Protein AF-A0A7X7GXM4-F1 (afdb_monomer)

pLDDT: mean 82.16, std 11.47, range [40.72, 96.19]

Radius of gyration: 22.37 Å; Cα contacts (8 Å, |Δi|>4): 310; chains: 1; bounding box: 50×35×65 Å

Nearest PDB structures (foldseek):
  1jb3-assembly1_A  TM=5.970E-01  e=4.770E-03  Gallus gallus
  3ma2-assembly2_B  TM=5.255E-01  e=7.201E-03  Homo sapiens
  4v5o-assembly2_B1  TM=7.054E-01  e=3.294E-01  Tetrahymena thermophila
  4a76-assembly3_E  TM=5.724E-01  e=8.954E-01  Xenopus tropicalis
  4a4i-assembly1_A  TM=5.678E-01  e=1.201E+00  Homo sapiens

Solvent-accessible surface area (backbone atoms only — not comparable to full-atom values): 11356 Å² total; per-residue (Å²): 118,85,61,53,48,59,52,47,56,73,70,53,78,68,78,74,80,52,83,25,46,24,30,28,34,27,65,38,78,73,51,63,44,97,86,64,43,38,37,32,26,36,26,40,53,75,46,74,43,61,98,52,61,56,31,28,43,36,42,33,75,88,68,19,38,66,64,49,75,94,77,57,49,63,72,38,68,35,34,40,31,23,40,69,54,46,75,91,77,40,102,61,101,69,58,51,63,92,82,24,56,31,31,42,34,48,33,33,29,82,66,97,58,45,52,61,45,54,50,50,39,51,50,40,73,44,21,46,64,55,30,70,51,22,67,71,43,54,76,55,43,79,74,40,96,83,64,46,72,67,59,51,53,38,35,51,52,31,31,50,52,46,54,51,50,53,52,51,52,60,53,39,71,75,57,77,56,89,67,54,67,60,52,51,51,52,49,47,39,51,51,31,29,60,57,45,56,86,53,57,58,80,74,116

Mean predicted aligned error: 8.83 Å

Secondary structure (DSSP, 8-state):
-THHHHHHHHHS--S---SEEEEEEEEEEEEE-TTS-EEEEEEEEEEEE-SSSEEEEEEETTTSBT--GGG--TT-EEEEEEEE--TTT-SSS-SEETTEEEEEEEEEE-SSS-HHHHHHHHHHHHHHHHHHHHHHHHHHHTTSTT--HHHHHHHHHHHHHHHHHHHHHHHHHHS--TTHHHHHHHHHHHHHHHHHGGGSGGG-

Structure (mmCIF, N/CA/C/O backbone):
data_AF-A0A7X7GXM4-F1
#
_entry.id   AF-A0A7X7GXM4-F1
#
loop_
_atom_site.group_PDB
_atom_site.id
_atom_site.type_symbol
_atom_site.label_atom_id
_atom_site.label_alt_id
_atom_site.label_comp_id
_atom_site.label_asym_id
_atom_site.label_entity_id
_atom_site.label_seq_id
_atom_site.pdbx_PDB_ins_code
_atom_site.Cartn_x
_atom_site.Cartn_y
_atom_site.Cartn_z
_atom_site.occupancy
_atom_site.B_iso_or_equiv
_atom_site.auth_seq_id
_atom_site.auth_comp_id
_atom_site.auth_asym_id
_atom_site.auth_atom_id
_atom_site.pdbx_PDB_model_num
ATOM 1 N N . MET A 1 1 ? -14.335 -9.762 11.899 1.00 62.22 1 MET A N 1
ATOM 2 C CA . MET A 1 1 ? -13.192 -8.855 12.157 1.00 62.22 1 MET A CA 1
ATOM 3 C C . MET A 1 1 ? -12.048 -9.067 11.166 1.00 62.22 1 MET A C 1
ATOM 5 O O . MET A 1 1 ? -11.746 -8.137 10.438 1.00 62.22 1 MET A O 1
ATOM 9 N N . LEU A 1 2 ? -11.460 -10.269 11.070 1.00 69.44 2 LEU A N 1
ATOM 10 C CA . LEU A 1 2 ? -10.238 -10.530 10.277 1.00 69.44 2 LEU A CA 1
ATOM 11 C C . LEU A 1 2 ? -10.348 -10.277 8.757 1.00 69.44 2 LEU A C 1
ATOM 13 O O . LEU A 1 2 ? -9.362 -9.925 8.128 1.00 69.44 2 LEU A O 1
ATOM 17 N N . LEU A 1 3 ? -11.530 -10.425 8.152 1.00 82.94 3 LEU A N 1
ATOM 18 C CA . LEU A 1 3 ? -11.691 -10.247 6.699 1.00 82.94 3 LEU A CA 1
ATOM 19 C C . LEU A 1 3 ? -11.928 -8.794 6.271 1.00 82.94 3 LEU A C 1
ATOM 21 O O . LEU A 1 3 ? -11.730 -8.476 5.103 1.00 82.94 3 LEU A O 1
ATOM 25 N N . LEU A 1 4 ? -12.342 -7.913 7.190 1.00 80.94 4 LEU A N 1
ATOM 26 C CA . LEU A 1 4 ? -12.695 -6.535 6.841 1.00 80.94 4 LEU A CA 1
ATOM 27 C C . LEU A 1 4 ? -11.489 -5.760 6.280 1.00 80.94 4 LEU A C 1
ATOM 29 O O . LEU A 1 4 ? -11.639 -5.198 5.200 1.00 80.94 4 LEU A O 1
ATOM 33 N N . PRO A 1 5 ? -10.295 -5.768 6.912 1.00 80.94 5 PRO A N 1
ATOM 34 C CA . PRO A 1 5 ? -9.132 -5.084 6.348 1.00 80.94 5 PRO A CA 1
ATOM 35 C C . PRO A 1 5 ? -8.753 -5.605 4.962 1.00 80.94 5 PRO A C 1
ATOM 37 O O . PRO A 1 5 ? -8.442 -4.823 4.073 1.00 80.94 5 PRO A O 1
ATOM 40 N N . VAL A 1 6 ? -8.835 -6.925 4.762 1.00 83.88 6 VAL A N 1
ATOM 41 C CA . VAL A 1 6 ? -8.549 -7.557 3.467 1.00 83.88 6 VAL A CA 1
ATOM 42 C C . VAL A 1 6 ? -9.513 -7.052 2.401 1.00 83.88 6 VAL A C 1
ATOM 44 O O . VAL A 1 6 ? -9.073 -6.657 1.329 1.00 83.88 6 VAL A O 1
ATOM 47 N N . LEU A 1 7 ? -10.809 -7.013 2.704 1.00 85.50 7 LEU A N 1
ATOM 48 C CA . LEU A 1 7 ? -11.830 -6.542 1.774 1.00 85.50 7 LEU A CA 1
ATOM 49 C C . LEU A 1 7 ? -11.661 -5.052 1.440 1.00 85.50 7 LEU A C 1
ATOM 51 O O . LEU A 1 7 ? -11.732 -4.684 0.273 1.00 85.50 7 LEU A O 1
ATOM 55 N N . VAL A 1 8 ? -11.372 -4.215 2.439 1.00 82.44 8 VAL A N 1
ATOM 56 C CA . VAL A 1 8 ? -11.134 -2.773 2.257 1.00 82.44 8 VAL A CA 1
ATOM 57 C C . VAL A 1 8 ? -9.978 -2.521 1.285 1.00 82.44 8 VAL A C 1
ATOM 59 O O . VAL A 1 8 ? -10.157 -1.805 0.307 1.00 82.44 8 VAL A O 1
ATOM 62 N N . VAL A 1 9 ? -8.838 -3.178 1.494 1.00 81.00 9 VAL A N 1
ATOM 63 C CA . VAL A 1 9 ? -7.602 -2.976 0.711 1.00 81.00 9 VAL A CA 1
ATOM 64 C C . VAL A 1 9 ? -7.694 -3.500 -0.735 1.00 81.00 9 VAL A C 1
ATOM 66 O O . VAL A 1 9 ? -6.901 -3.130 -1.601 1.00 81.00 9 VAL A O 1
ATOM 69 N N . HIS A 1 10 ? -8.656 -4.380 -1.026 1.00 79.81 10 HIS A N 1
ATOM 70 C CA . HIS A 1 10 ? -8.905 -4.850 -2.395 1.00 79.81 10 HIS A CA 1
ATOM 71 C C . HIS A 1 10 ? -9.969 -4.031 -3.133 1.00 79.81 10 HIS A C 1
ATOM 73 O O . HIS A 1 10 ? -9.969 -4.031 -4.361 1.00 79.81 10 HIS A O 1
ATOM 79 N N . LEU A 1 11 ? -10.891 -3.382 -2.412 1.00 78.50 11 LEU A N 1
ATOM 80 C CA . LEU A 1 11 ? -12.016 -2.655 -3.010 1.00 78.50 11 LEU A CA 1
ATOM 81 C C . LEU A 1 11 ? -11.778 -1.152 -3.136 1.00 78.50 11 LEU A C 1
ATOM 83 O O . LEU A 1 11 ? -12.385 -0.526 -4.001 1.00 78.50 11 LEU A O 1
ATOM 87 N N . ILE A 1 12 ? -10.943 -0.573 -2.274 1.00 67.31 12 ILE A N 1
ATOM 88 C CA . ILE A 1 12 ? -10.626 0.853 -2.300 1.00 67.31 12 ILE A CA 1
ATOM 89 C C . ILE A 1 12 ? -9.259 0.998 -2.975 1.00 67.31 12 ILE A C 1
ATOM 91 O O . ILE A 1 12 ? -8.256 0.637 -2.362 1.00 67.31 12 ILE A O 1
ATOM 95 N N . PRO A 1 13 ? -9.197 1.443 -4.242 1.00 57.03 13 PRO A N 1
ATOM 96 C CA . PRO A 1 13 ? -7.921 1.691 -4.896 1.00 57.03 13 PRO A CA 1
ATOM 97 C C . PRO A 1 13 ? -7.175 2.807 -4.160 1.00 57.03 13 PRO A C 1
ATOM 99 O O . PRO A 1 13 ? -7.769 3.821 -3.797 1.00 57.03 13 PRO A O 1
ATOM 102 N N . THR A 1 14 ? -5.876 2.618 -3.939 1.00 56.34 14 THR A N 1
ATOM 103 C CA . THR A 1 14 ? -4.998 3.660 -3.404 1.00 56.34 14 THR A CA 1
ATOM 104 C C . THR A 1 14 ? -4.973 4.828 -4.402 1.00 56.34 14 THR A C 1
ATOM 106 O O . THR A 1 14 ? -4.765 4.602 -5.593 1.00 56.34 14 THR A O 1
ATOM 109 N N . ASP A 1 15 ? -5.201 6.059 -3.930 1.00 52.44 15 ASP A N 1
ATOM 110 C CA . ASP A 1 15 ? -5.546 7.261 -4.725 1.00 52.44 15 ASP A CA 1
ATOM 111 C C . ASP A 1 15 ? -4.577 7.647 -5.864 1.00 52.44 15 ASP A C 1
ATOM 113 O O . ASP A 1 15 ? -4.894 8.490 -6.704 1.00 52.44 15 ASP A O 1
ATOM 117 N N . THR A 1 16 ? -3.402 7.025 -5.961 1.00 57.94 16 THR A N 1
ATOM 118 C CA . THR A 1 16 ? -2.486 7.237 -7.088 1.00 57.94 16 THR A CA 1
ATOM 119 C C . THR A 1 16 ? -2.773 6.244 -8.210 1.00 57.94 16 THR A C 1
ATOM 121 O O . THR A 1 16 ? -2.121 5.206 -8.355 1.00 57.94 16 THR A O 1
ATOM 124 N N . HIS A 1 17 ? -3.754 6.593 -9.048 1.00 61.12 17 HIS A N 1
ATOM 125 C CA . HIS A 1 17 ? -3.928 5.983 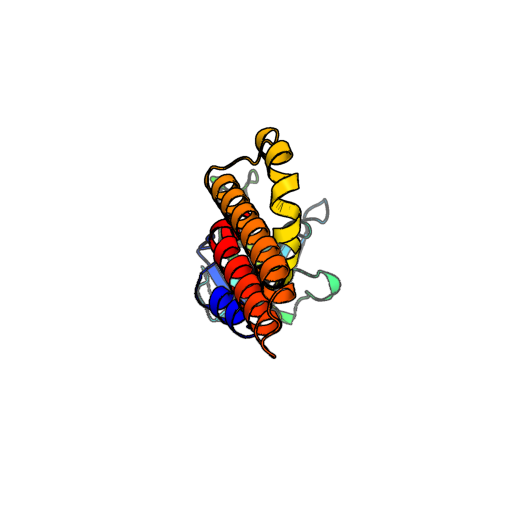-10.364 1.00 61.12 17 HIS A CA 1
ATOM 126 C C . HIS A 1 17 ? -2.714 6.299 -11.245 1.00 61.12 17 HIS A C 1
ATOM 128 O O . HIS A 1 17 ? -2.696 7.257 -12.013 1.00 61.12 17 HIS A O 1
ATOM 134 N N . GLU A 1 18 ? -1.679 5.479 -11.120 1.00 74.69 18 GLU A N 1
ATOM 135 C CA . GLU A 1 18 ? -0.567 5.479 -12.058 1.00 74.69 18 GLU A CA 1
ATOM 136 C C . GLU A 1 18 ? -1.055 4.957 -13.421 1.00 74.69 18 GLU A C 1
ATOM 138 O O . GLU A 1 18 ? -1.790 3.963 -13.475 1.00 74.69 18 GLU A O 1
ATOM 143 N N . PRO A 1 19 ? -0.658 5.595 -14.532 1.00 80.62 19 PRO A N 1
ATOM 144 C CA . PRO A 1 19 ? -1.158 5.244 -15.856 1.00 80.62 19 PRO A CA 1
ATOM 145 C C . PRO A 1 19 ? -0.709 3.851 -16.308 1.00 80.62 19 PRO A C 1
ATOM 147 O O . PRO A 1 19 ? -1.404 3.229 -17.112 1.00 80.62 19 PRO A O 1
ATOM 150 N N . PHE A 1 20 ? 0.413 3.332 -15.795 1.00 89.06 20 PHE A N 1
ATOM 151 C CA . PHE A 1 20 ? 0.956 2.040 -16.208 1.00 89.06 20 PHE A CA 1
ATOM 152 C C . PHE A 1 20 ? 1.028 1.060 -15.042 1.00 89.06 20 PHE A C 1
ATOM 154 O O . PHE A 1 20 ? 1.700 1.291 -14.037 1.00 89.06 20 PHE A O 1
ATOM 161 N N . VAL A 1 21 ? 0.343 -0.069 -15.219 1.00 91.75 21 VAL A N 1
ATOM 162 C CA . VAL A 1 21 ? 0.349 -1.223 -14.318 1.00 91.75 21 VAL A CA 1
ATOM 163 C C . VAL A 1 21 ? 0.502 -2.457 -15.191 1.00 91.75 21 VAL A C 1
ATOM 165 O O . VAL A 1 21 ? -0.433 -2.852 -15.890 1.00 91.75 21 VAL A O 1
ATOM 168 N N . PHE A 1 22 ? 1.680 -3.066 -15.167 1.00 93.25 22 PHE A N 1
ATOM 169 C CA . PHE A 1 22 ? 2.011 -4.157 -16.077 1.00 93.25 22 PHE A CA 1
ATOM 170 C C . PHE A 1 22 ? 2.898 -5.196 -15.414 1.00 93.25 22 PHE A C 1
ATOM 172 O O . PHE A 1 22 ? 3.652 -4.916 -14.485 1.00 93.25 22 PHE A O 1
ATOM 179 N N . ARG A 1 23 ? 2.830 -6.419 -15.921 1.00 94.69 23 ARG A N 1
ATOM 180 C CA . ARG A 1 23 ? 3.770 -7.479 -15.599 1.00 94.69 23 ARG A CA 1
ATOM 181 C C . ARG A 1 23 ? 4.858 -7.488 -16.654 1.00 94.69 23 ARG A C 1
ATOM 183 O O . ARG A 1 23 ? 4.551 -7.558 -17.840 1.00 94.69 23 ARG A O 1
ATOM 190 N N . ALA A 1 24 ? 6.117 -7.468 -16.240 1.00 95.38 24 ALA A N 1
ATOM 191 C CA . ALA A 1 24 ? 7.239 -7.572 -17.162 1.00 95.38 24 ALA A CA 1
ATOM 192 C C . ALA A 1 24 ? 8.317 -8.520 -16.638 1.00 95.38 24 ALA A C 1
ATOM 194 O O . ALA A 1 24 ? 8.436 -8.762 -15.436 1.00 95.38 24 ALA A O 1
ATOM 195 N N . MET A 1 25 ? 9.091 -9.057 -17.572 1.00 95.38 25 MET A N 1
ATOM 196 C CA . MET A 1 25 ? 10.313 -9.803 -17.318 1.00 95.38 25 MET A CA 1
ATOM 197 C C . MET A 1 25 ? 11.491 -8.862 -17.546 1.00 95.38 25 MET A C 1
ATOM 199 O O . MET A 1 25 ? 11.684 -8.388 -18.667 1.00 95.38 25 MET A O 1
ATOM 203 N N . LEU A 1 26 ? 12.276 -8.591 -16.504 1.00 93.06 26 LEU A N 1
ATOM 204 C CA . LEU A 1 26 ? 13.533 -7.865 -16.654 1.00 93.06 26 LEU A CA 1
ATOM 205 C C . LEU A 1 26 ? 14.489 -8.735 -17.468 1.00 93.06 26 LEU A C 1
ATOM 207 O O . LEU A 1 26 ? 14.705 -9.895 -17.129 1.00 93.06 26 LEU A O 1
ATOM 211 N N . THR A 1 27 ? 15.046 -8.211 -18.550 1.00 92.38 27 THR A N 1
ATOM 212 C CA . THR A 1 27 ? 15.884 -8.989 -19.473 1.00 92.38 27 THR A CA 1
ATOM 213 C C . THR A 1 27 ? 17.350 -8.609 -19.393 1.00 92.38 27 THR A C 1
ATOM 215 O O . THR A 1 27 ? 18.207 -9.469 -19.554 1.00 92.38 27 THR A O 1
ATOM 218 N N . GLU A 1 28 ? 17.651 -7.337 -19.140 1.00 90.69 28 GLU A N 1
ATOM 219 C CA . GLU A 1 28 ? 19.016 -6.814 -19.178 1.00 90.69 28 GLU A CA 1
ATOM 220 C C . GLU A 1 28 ? 19.156 -5.628 -18.224 1.00 90.69 28 GLU A C 1
ATOM 222 O O . GLU A 1 28 ? 18.273 -4.773 -18.168 1.00 90.69 28 GLU A O 1
ATOM 227 N N . HIS A 1 29 ? 20.262 -5.568 -17.482 1.00 90.50 29 HIS A N 1
ATOM 228 C CA . HIS A 1 29 ? 20.642 -4.369 -16.739 1.00 90.50 29 HIS A CA 1
ATOM 229 C C . HIS A 1 29 ? 21.367 -3.416 -17.689 1.00 90.50 29 HIS A C 1
ATOM 231 O O . HIS A 1 29 ? 22.438 -3.746 -18.193 1.00 90.50 29 HIS A O 1
ATOM 237 N N . LEU A 1 30 ? 20.786 -2.244 -17.924 1.00 87.75 30 LEU A N 1
ATOM 238 C CA . LEU A 1 30 ? 21.289 -1.288 -18.905 1.00 87.75 30 LEU A CA 1
ATOM 239 C C . LEU A 1 30 ? 22.304 -0.331 -18.288 1.00 87.75 30 LEU A C 1
ATOM 241 O O . LEU A 1 30 ? 23.382 -0.124 -18.835 1.00 87.75 30 LEU A O 1
ATOM 245 N N . ALA A 1 31 ? 21.948 0.279 -17.159 1.00 84.44 31 ALA A N 1
ATOM 246 C CA . ALA A 1 31 ? 22.751 1.319 -16.534 1.00 84.44 31 ALA A CA 1
ATOM 247 C C . ALA A 1 31 ? 22.320 1.566 -15.085 1.00 84.44 31 ALA A C 1
ATOM 249 O O . ALA A 1 31 ? 21.272 1.108 -14.631 1.00 84.44 31 ALA A O 1
ATOM 250 N N . GLN A 1 32 ? 23.109 2.375 -14.387 1.00 84.31 32 GLN A N 1
ATOM 251 C CA . GLN A 1 32 ? 22.810 2.889 -13.059 1.00 84.31 32 GLN A CA 1
ATOM 252 C C . GLN A 1 32 ? 23.233 4.363 -12.995 1.00 84.31 32 GLN A C 1
ATOM 254 O O . GLN A 1 32 ? 24.177 4.754 -13.677 1.00 84.31 32 GLN A O 1
ATOM 259 N N . SER A 1 33 ? 22.538 5.192 -12.211 1.00 80.94 33 SER A N 1
ATOM 260 C CA . SER A 1 33 ? 22.969 6.578 -11.978 1.00 80.94 33 SER A CA 1
ATOM 261 C C . SER A 1 33 ? 24.274 6.638 -11.177 1.00 80.94 33 SER A C 1
ATOM 263 O O . SER A 1 33 ? 24.559 5.728 -10.401 1.00 80.94 33 SER A O 1
ATOM 265 N N . ASP A 1 34 ? 25.032 7.732 -11.294 1.00 73.06 34 ASP A N 1
ATOM 266 C CA . ASP A 1 34 ? 26.348 7.896 -10.640 1.00 73.06 34 ASP A CA 1
ATOM 267 C C . ASP A 1 34 ? 26.304 7.700 -9.117 1.00 73.06 34 ASP A C 1
ATOM 269 O O . ASP A 1 34 ? 27.216 7.152 -8.505 1.00 73.06 34 ASP A O 1
ATOM 273 N N . SER A 1 35 ? 25.202 8.120 -8.492 1.00 75.75 3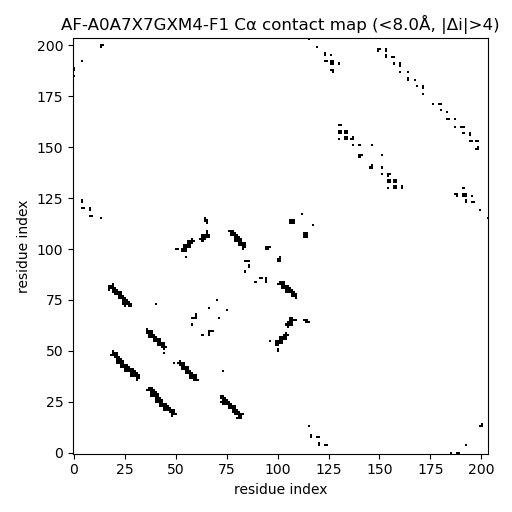5 SER A N 1
ATOM 274 C CA . SER A 1 35 ? 24.965 7.944 -7.051 1.00 75.75 35 SER A CA 1
ATOM 275 C C . SER A 1 35 ? 24.509 6.533 -6.665 1.00 75.75 35 SER A C 1
ATOM 277 O O . SER A 1 35 ? 24.267 6.248 -5.493 1.00 75.75 35 SER A O 1
ATOM 279 N N . GLY A 1 36 ? 24.316 5.656 -7.644 1.00 73.69 36 GLY A N 1
ATOM 280 C CA . GLY A 1 36 ? 23.806 4.311 -7.460 1.00 73.69 36 GLY A CA 1
ATOM 281 C C . GLY A 1 36 ? 22.312 4.228 -7.132 1.00 73.69 36 GLY A C 1
ATOM 282 O O . GLY A 1 36 ? 21.814 3.133 -6.862 1.00 73.69 36 GLY A O 1
ATOM 283 N N . LYS A 1 37 ? 21.596 5.359 -7.114 1.00 81.00 37 LYS A N 1
ATOM 284 C CA . LYS A 1 37 ? 20.209 5.438 -6.631 1.00 81.00 37 LYS A CA 1
ATOM 285 C C . LYS A 1 37 ? 19.187 4.899 -7.625 1.00 81.00 37 LYS A C 1
ATOM 287 O O . LYS A 1 37 ? 18.244 4.243 -7.199 1.00 81.00 37 LYS A O 1
ATOM 292 N N . LEU A 1 38 ? 19.389 5.151 -8.917 1.00 84.50 38 LEU A N 1
ATOM 293 C CA . LEU A 1 38 ? 18.501 4.699 -9.987 1.00 84.50 38 LEU A CA 1
ATOM 294 C C . LEU A 1 38 ? 19.173 3.578 -10.759 1.00 84.50 38 LEU A C 1
ATOM 296 O O . LEU A 1 38 ? 20.318 3.735 -11.174 1.00 84.50 38 LEU A O 1
ATOM 300 N N . GLN A 1 39 ? 18.461 2.478 -10.965 1.00 88.56 39 GLN A N 1
ATOM 301 C CA . GLN A 1 39 ? 18.878 1.387 -11.837 1.00 88.56 39 GLN A CA 1
ATOM 302 C C . GLN A 1 39 ? 17.911 1.257 -13.004 1.00 88.56 39 GLN A C 1
ATOM 304 O O . GLN A 1 39 ? 16.696 1.345 -12.824 1.00 88.56 39 GLN A O 1
ATOM 309 N N . TYR A 1 40 ? 18.461 1.035 -14.190 1.00 88.75 40 TYR A N 1
ATOM 310 C CA . TYR A 1 40 ? 17.714 0.950 -15.434 1.00 88.75 40 TYR A CA 1
ATOM 311 C C . TYR A 1 40 ? 17.804 -0.466 -15.975 1.00 88.75 40 TYR A C 1
ATOM 313 O O . TYR A 1 40 ? 18.894 -0.977 -16.239 1.00 88.75 40 TYR A O 1
ATOM 321 N N . PHE A 1 41 ? 16.649 -1.087 -16.175 1.00 91.94 41 PHE A N 1
ATOM 322 C CA . PHE A 1 41 ? 16.553 -2.417 -16.754 1.00 91.94 41 PHE A CA 1
ATOM 323 C C . PHE A 1 41 ? 15.732 -2.376 -18.029 1.00 91.94 41 PHE A C 1
ATOM 325 O O . PHE A 1 41 ? 14.674 -1.749 -18.077 1.00 91.94 41 PHE A O 1
ATOM 332 N N . ARG A 1 42 ? 16.178 -3.107 -19.047 1.00 92.75 42 ARG A N 1
ATOM 333 C CA . ARG A 1 42 ? 15.304 -3.475 -20.153 1.00 92.75 42 ARG A CA 1
ATOM 334 C C . ARG A 1 42 ? 14.307 -4.505 -19.650 1.00 92.75 42 ARG A C 1
ATOM 336 O O . ARG A 1 42 ? 14.693 -5.450 -18.959 1.00 92.75 42 ARG A O 1
ATOM 343 N N . ALA A 1 43 ? 13.044 -4.331 -20.008 1.00 94.56 43 ALA A N 1
ATOM 344 C CA . ALA A 1 43 ? 11.984 -5.240 -19.622 1.00 94.56 43 ALA A CA 1
ATOM 345 C C . ALA A 1 43 ? 11.071 -5.553 -20.808 1.00 94.56 43 ALA A C 1
ATOM 347 O O . ALA A 1 43 ? 10.668 -4.655 -21.551 1.00 94.56 43 ALA A O 1
ATOM 348 N N . ASN A 1 44 ? 10.719 -6.829 -20.945 1.00 96.19 44 ASN A N 1
ATOM 349 C CA . ASN A 1 44 ? 9.713 -7.287 -21.894 1.00 96.19 44 ASN A CA 1
ATOM 350 C C . ASN A 1 44 ? 8.385 -7.455 -21.165 1.00 96.19 44 ASN A C 1
ATOM 352 O O . ASN A 1 44 ? 8.296 -8.185 -20.174 1.00 96.19 44 ASN A O 1
ATOM 356 N N . VAL A 1 45 ? 7.359 -6.767 -21.650 1.00 95.56 45 VAL A N 1
ATOM 357 C CA . VAL A 1 45 ? 6.021 -6.792 -21.067 1.00 95.56 45 VAL A CA 1
ATOM 358 C C . VAL A 1 45 ? 5.353 -8.121 -21.389 1.00 95.56 45 VAL A C 1
ATOM 360 O O . VAL A 1 45 ? 5.382 -8.604 -22.518 1.00 95.56 45 VAL A O 1
ATOM 363 N N . VAL A 1 46 ? 4.768 -8.713 -20.357 1.00 95.00 46 VAL A N 1
ATOM 364 C CA . VAL A 1 46 ? 4.070 -9.998 -20.395 1.00 95.00 46 VAL A CA 1
ATOM 365 C C . VAL A 1 46 ? 2.559 -9.789 -20.336 1.00 95.00 46 VAL A C 1
ATOM 367 O O . VAL A 1 46 ? 1.827 -10.521 -20.991 1.00 95.00 46 VAL A O 1
ATOM 370 N N . ASP A 1 47 ? 2.092 -8.823 -19.540 1.00 94.12 47 ASP A N 1
ATOM 371 C CA . ASP A 1 47 ? 0.665 -8.581 -19.296 1.00 94.12 47 ASP A CA 1
ATOM 372 C C . ASP A 1 47 ? 0.417 -7.152 -18.773 1.00 94.12 47 ASP A C 1
ATOM 374 O O . ASP A 1 47 ? 1.336 -6.508 -18.265 1.00 94.12 47 ASP A O 1
ATOM 378 N N . GLY A 1 48 ? -0.827 -6.681 -18.829 1.00 91.62 48 GLY A N 1
ATOM 379 C CA . GLY A 1 48 ? -1.273 -5.401 -18.276 1.00 91.62 48 GLY A CA 1
ATOM 380 C C . GLY A 1 48 ? -1.078 -4.190 -19.193 1.00 91.62 48 GLY A C 1
ATOM 381 O O . GLY A 1 48 ? -0.849 -4.315 -20.395 1.00 91.62 48 GLY A O 1
ATOM 382 N N . ASN A 1 49 ? -1.216 -2.996 -18.614 1.00 91.69 49 ASN A N 1
ATOM 383 C CA . ASN A 1 49 ? -1.148 -1.730 -19.336 1.00 91.69 49 ASN A CA 1
ATOM 384 C C . ASN A 1 49 ? 0.271 -1.153 -19.292 1.00 91.69 49 ASN A C 1
ATOM 386 O O . ASN A 1 49 ? 0.713 -0.655 -18.254 1.00 91.69 49 ASN A O 1
ATOM 390 N N . ALA A 1 50 ? 0.967 -1.201 -20.425 1.00 90.62 50 ALA A N 1
ATOM 391 C CA . ALA A 1 50 ? 2.312 -0.669 -20.604 1.00 90.62 50 ALA A CA 1
ATOM 392 C C . ALA A 1 50 ? 2.380 0.196 -21.873 1.00 90.62 50 ALA A C 1
ATOM 394 O O . ALA A 1 50 ? 1.606 -0.029 -22.805 1.00 90.62 50 ALA A O 1
ATOM 395 N N . PRO A 1 51 ? 3.325 1.148 -21.961 1.00 88.44 51 PRO A N 1
ATOM 396 C CA . PRO A 1 51 ? 3.431 2.027 -23.125 1.00 88.44 51 PRO A CA 1
ATOM 397 C C . PRO A 1 51 ? 3.959 1.318 -24.387 1.00 88.44 51 PRO A C 1
ATOM 399 O O . PRO A 1 51 ? 3.747 1.808 -25.492 1.00 88.44 51 PRO A O 1
ATOM 402 N N . ALA A 1 52 ? 4.653 0.182 -24.244 1.00 89.69 52 ALA A N 1
ATOM 403 C CA . ALA A 1 52 ? 5.133 -0.656 -25.346 1.00 89.69 52 ALA A CA 1
ATOM 404 C C . ALA A 1 52 ? 5.406 -2.094 -24.866 1.00 89.69 52 ALA A C 1
ATOM 406 O O . ALA A 1 52 ? 5.433 -2.356 -23.666 1.00 89.69 52 ALA A O 1
ATOM 407 N N . SER A 1 53 ? 5.652 -3.025 -25.794 1.00 91.94 53 SER A N 1
ATOM 408 C CA . SER A 1 53 ? 5.989 -4.428 -25.486 1.00 91.94 53 SER A CA 1
ATOM 409 C C . SER A 1 53 ? 7.412 -4.625 -24.943 1.00 91.94 53 SER A C 1
ATOM 411 O O . SER A 1 53 ? 7.665 -5.576 -24.208 1.00 91.94 53 SER A O 1
ATOM 413 N N . SER A 1 54 ? 8.337 -3.725 -25.278 1.00 93.31 54 SER A N 1
ATOM 414 C CA . SER A 1 54 ? 9.691 -3.639 -24.718 1.00 93.31 54 SER A CA 1
ATOM 415 C C . SER A 1 54 ? 9.890 -2.220 -24.205 1.00 93.31 54 SER A C 1
ATOM 417 O O . SER A 1 54 ? 9.688 -1.262 -24.949 1.00 93.31 54 SER A O 1
ATOM 419 N N . ILE A 1 55 ? 10.301 -2.087 -22.951 1.00 92.31 55 ILE A N 1
ATOM 420 C CA . ILE A 1 55 ? 10.420 -0.805 -22.249 1.00 92.31 55 ILE A CA 1
ATOM 421 C C . ILE A 1 55 ? 11.690 -0.773 -21.399 1.00 92.31 55 ILE A C 1
ATOM 423 O O . ILE A 1 55 ? 12.348 -1.798 -21.196 1.00 92.31 55 ILE A O 1
ATOM 427 N N . VAL A 1 56 ? 12.001 0.403 -20.863 1.00 91.62 56 VAL A N 1
ATOM 428 C CA . VAL A 1 56 ? 12.992 0.575 -19.802 1.00 91.62 56 VAL A CA 1
ATOM 429 C C . VAL A 1 56 ? 12.274 0.860 -18.495 1.00 91.62 56 VAL A C 1
ATOM 431 O O . VAL A 1 56 ? 11.474 1.785 -18.394 1.00 91.62 56 VAL A O 1
ATOM 434 N N . VAL A 1 57 ? 12.568 0.056 -17.483 1.00 91.88 57 VAL A N 1
ATOM 435 C CA . VAL A 1 57 ? 12.069 0.235 -16.125 1.00 91.88 57 VAL A CA 1
ATOM 436 C C . VAL A 1 57 ? 13.163 0.908 -15.304 1.00 91.88 57 VAL A C 1
ATOM 438 O O . VAL A 1 57 ? 14.259 0.364 -15.162 1.00 91.88 57 VAL A O 1
ATOM 441 N N . ALA A 1 58 ? 12.867 2.099 -14.782 1.00 90.12 58 ALA A N 1
ATOM 442 C CA . ALA A 1 58 ? 13.721 2.810 -13.841 1.00 90.12 58 ALA A CA 1
ATOM 443 C C . ALA A 1 58 ? 13.274 2.500 -12.405 1.00 90.12 58 ALA A C 1
ATOM 445 O O . ALA A 1 58 ? 12.129 2.768 -12.030 1.00 90.12 58 ALA A O 1
ATOM 446 N N . LEU A 1 59 ? 14.183 1.919 -11.622 1.00 89.19 59 LEU A N 1
ATOM 447 C CA . LEU A 1 59 ? 13.978 1.520 -10.231 1.00 89.19 59 LEU A CA 1
ATOM 448 C C . LEU A 1 59 ? 14.811 2.415 -9.319 1.00 89.19 59 LEU A C 1
ATOM 450 O O . LEU A 1 59 ? 16.041 2.428 -9.400 1.00 89.19 59 LEU A O 1
ATOM 454 N N . ASP A 1 60 ? 14.139 3.143 -8.437 1.00 87.31 60 ASP A N 1
ATOM 455 C CA . ASP A 1 60 ? 14.753 3.991 -7.429 1.00 87.31 60 ASP A CA 1
ATOM 456 C C . ASP A 1 60 ? 14.903 3.230 -6.114 1.00 87.31 60 ASP A C 1
ATOM 458 O O . ASP A 1 60 ? 13.932 2.791 -5.497 1.00 87.31 60 ASP A O 1
ATOM 462 N N . ARG A 1 61 ? 16.142 3.090 -5.647 1.00 84.19 61 ARG A N 1
ATOM 463 C CA . ARG A 1 61 ? 16.453 2.376 -4.408 1.00 84.19 61 ARG A CA 1
ATOM 464 C C . ARG A 1 61 ? 15.825 3.017 -3.166 1.00 84.19 61 ARG A C 1
ATOM 466 O O . ARG A 1 61 ? 15.589 2.304 -2.194 1.00 84.19 61 ARG A O 1
ATOM 473 N N . ALA A 1 62 ? 15.612 4.331 -3.166 1.00 80.81 62 ALA A N 1
ATOM 474 C CA . ALA A 1 62 ? 15.057 5.053 -2.025 1.00 80.81 62 ALA A CA 1
ATOM 475 C C . ALA A 1 62 ? 13.530 5.188 -2.097 1.00 80.81 62 ALA A C 1
ATOM 477 O O . ALA A 1 62 ? 12.883 5.230 -1.052 1.00 80.81 62 ALA A O 1
ATOM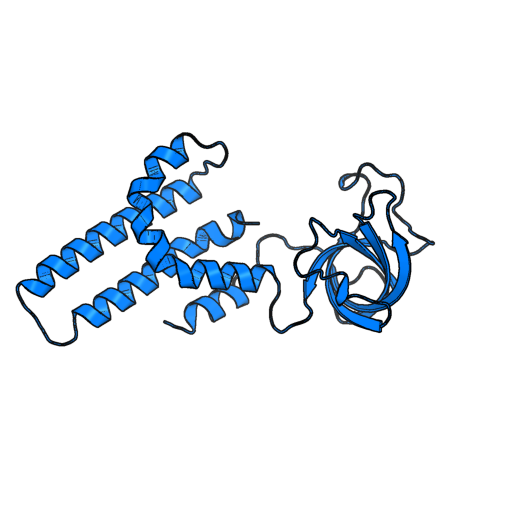 478 N N . TYR A 1 63 ? 12.965 5.244 -3.306 1.00 82.06 63 TYR A N 1
ATOM 479 C CA . TYR A 1 63 ? 11.564 5.626 -3.503 1.00 82.06 63 TYR A CA 1
ATOM 480 C C . TYR A 1 63 ? 10.679 4.539 -4.121 1.00 82.06 63 TYR A C 1
ATOM 482 O O . TYR A 1 63 ? 9.472 4.541 -3.872 1.00 82.06 63 TYR A O 1
ATOM 490 N N . THR A 1 64 ? 11.236 3.573 -4.858 1.00 86.25 64 THR A N 1
ATOM 491 C CA . THR A 1 64 ? 10.437 2.477 -5.414 1.00 86.25 64 THR A CA 1
ATOM 492 C C . THR A 1 64 ? 10.068 1.481 -4.314 1.00 86.25 64 THR A C 1
ATOM 494 O O . THR A 1 64 ? 10.902 0.737 -3.795 1.00 86.25 64 THR A O 1
ATOM 497 N N . ARG A 1 65 ? 8.784 1.421 -3.958 1.00 87.06 65 ARG A N 1
ATOM 498 C CA . ARG A 1 65 ? 8.287 0.529 -2.902 1.00 87.06 65 ARG A CA 1
ATOM 499 C C . ARG A 1 65 ? 8.294 -0.923 -3.372 1.00 87.06 65 ARG A C 1
ATOM 501 O O . ARG A 1 65 ? 7.976 -1.229 -4.517 1.00 87.06 65 ARG A O 1
ATOM 508 N N . GLY A 1 66 ? 8.654 -1.839 -2.475 1.00 84.44 66 GLY A N 1
ATOM 509 C CA . GLY A 1 66 ? 8.762 -3.269 -2.792 1.00 84.44 66 GLY A CA 1
ATOM 510 C C . GLY A 1 66 ? 9.993 -3.649 -3.620 1.00 84.44 66 GLY A C 1
ATOM 511 O O . GLY A 1 66 ? 10.253 -4.838 -3.799 1.00 84.44 66 GLY A O 1
ATOM 512 N N . TYR A 1 67 ? 10.785 -2.673 -4.072 1.00 86.12 67 TYR A N 1
ATOM 513 C CA . TYR A 1 67 ? 12.037 -2.935 -4.761 1.00 86.12 67 TYR A CA 1
ATOM 514 C C . TYR A 1 67 ? 13.100 -3.459 -3.788 1.00 86.12 67 TYR A C 1
ATOM 516 O O . TYR A 1 67 ? 13.371 -2.866 -2.743 1.00 86.12 67 TYR A O 1
ATOM 524 N N . GLN A 1 68 ? 13.710 -4.590 -4.140 1.00 84.69 68 GLN A N 1
ATOM 525 C CA . GLN A 1 68 ? 14.801 -5.197 -3.386 1.00 84.69 68 GLN A CA 1
ATOM 526 C C . GLN A 1 68 ? 15.965 -5.474 -4.343 1.00 84.69 68 GLN A C 1
ATOM 528 O O . GLN A 1 68 ? 15.899 -6.450 -5.093 1.00 84.69 68 GLN A O 1
ATOM 533 N N . PRO A 1 69 ? 17.040 -4.662 -4.317 1.00 80.00 69 PRO A N 1
ATOM 534 C CA . PRO A 1 69 ? 18.154 -4.798 -5.258 1.00 80.00 69 PRO A CA 1
ATOM 535 C C . PRO A 1 69 ? 18.783 -6.197 -5.265 1.00 80.00 69 PRO A C 1
ATOM 537 O O . PRO A 1 69 ? 19.139 -6.711 -6.314 1.00 80.00 69 PRO A O 1
ATOM 540 N N . ALA A 1 70 ? 18.867 -6.851 -4.102 1.00 76.38 70 ALA A N 1
ATOM 541 C CA . ALA A 1 70 ? 19.444 -8.191 -3.980 1.00 76.38 70 ALA A CA 1
ATOM 542 C C . ALA A 1 70 ? 18.603 -9.298 -4.648 1.00 76.38 70 ALA A C 1
ATOM 544 O O . ALA A 1 70 ? 19.130 -10.368 -4.933 1.00 76.38 70 ALA A O 1
ATOM 545 N N . LEU A 1 71 ? 17.307 -9.058 -4.870 1.00 75.25 71 LEU A N 1
ATOM 546 C CA . LEU A 1 71 ? 16.373 -10.023 -5.465 1.00 75.25 71 LEU A CA 1
ATOM 547 C C . LEU A 1 71 ? 15.929 -9.631 -6.879 1.00 75.25 71 LEU A C 1
ATOM 549 O O . LEU A 1 71 ? 15.159 -10.358 -7.505 1.00 75.25 71 LEU A O 1
ATOM 553 N N . THR A 1 72 ? 16.380 -8.475 -7.367 1.00 79.81 72 THR A N 1
ATOM 554 C CA . THR A 1 72 ? 15.978 -7.938 -8.664 1.00 79.81 72 THR A CA 1
ATOM 555 C C . THR A 1 72 ? 17.163 -8.014 -9.606 1.00 79.81 72 THR A C 1
ATOM 557 O O . THR A 1 72 ? 18.144 -7.293 -9.451 1.00 79.81 72 THR A O 1
ATOM 560 N N . SER A 1 73 ? 17.075 -8.906 -10.581 1.00 82.19 73 SER A N 1
ATOM 561 C CA . SER A 1 73 ? 18.109 -9.116 -11.582 1.00 82.19 73 SER A CA 1
ATOM 562 C C . SER A 1 73 ? 17.487 -9.253 -12.967 1.00 82.19 73 SER A C 1
ATOM 564 O O . SER A 1 73 ? 16.269 -9.374 -13.133 1.00 82.19 73 SER A O 1
ATOM 566 N N . ALA A 1 74 ? 18.339 -9.253 -13.992 1.00 78.56 74 ALA A N 1
ATOM 567 C CA . ALA A 1 74 ? 17.941 -9.791 -15.283 1.00 78.56 74 ALA A CA 1
ATOM 568 C C . ALA A 1 74 ? 17.437 -11.227 -15.057 1.00 78.56 74 ALA A C 1
ATOM 570 O O . ALA A 1 74 ? 18.132 -12.019 -14.424 1.00 78.56 74 ALA A O 1
ATOM 571 N N . SER A 1 75 ? 16.240 -11.532 -15.556 1.00 82.94 75 SER A N 1
ATOM 572 C CA . SER A 1 75 ? 15.377 -12.701 -15.312 1.00 82.94 75 SER A CA 1
ATOM 573 C C . SER A 1 75 ? 14.308 -12.593 -14.214 1.00 82.94 75 SER A C 1
ATOM 575 O O . SER A 1 75 ? 13.527 -13.529 -14.038 1.00 82.94 75 SER A O 1
ATOM 577 N N . THR A 1 76 ? 14.181 -11.467 -13.510 1.00 86.12 76 THR A N 1
ATOM 578 C CA . THR A 1 76 ? 13.065 -11.286 -12.571 1.00 86.12 76 THR A CA 1
ATOM 579 C C . THR A 1 76 ? 11.773 -10.936 -13.316 1.00 86.12 76 THR A C 1
ATOM 581 O O . THR A 1 76 ? 11.701 -9.922 -14.011 1.00 86.12 76 THR A O 1
ATOM 584 N N . ALA A 1 77 ? 10.720 -11.734 -13.115 1.00 90.62 77 ALA A N 1
ATOM 585 C CA . ALA A 1 77 ? 9.360 -11.394 -13.527 1.00 90.62 77 ALA A CA 1
ATOM 586 C C . ALA A 1 77 ? 8.584 -10.793 -12.350 1.00 90.62 77 ALA A C 1
ATOM 588 O O . ALA A 1 77 ? 8.414 -11.449 -11.322 1.00 90.62 77 ALA A O 1
ATOM 589 N N . ALA A 1 78 ? 8.066 -9.578 -12.508 1.00 92.62 78 ALA A N 1
ATOM 590 C CA . ALA A 1 78 ? 7.274 -8.912 -11.478 1.00 92.62 78 ALA A CA 1
ATOM 591 C C . ALA A 1 78 ? 6.183 -8.030 -12.089 1.00 92.62 78 ALA A C 1
ATOM 593 O O . ALA A 1 78 ? 6.168 -7.761 -13.292 1.00 92.62 78 ALA A O 1
ATOM 594 N N . TRP A 1 79 ? 5.248 -7.608 -11.243 1.00 93.75 79 TRP A N 1
ATOM 595 C CA . TRP A 1 79 ? 4.328 -6.526 -11.560 1.00 93.75 79 TRP A CA 1
ATOM 596 C C . TRP A 1 79 ? 4.974 -5.191 -11.200 1.00 93.75 79 TRP A C 1
ATOM 598 O O . TRP A 1 79 ? 5.554 -5.048 -10.126 1.00 93.75 79 TRP A O 1
ATOM 608 N N . PHE A 1 80 ? 4.839 -4.219 -12.087 1.00 92.19 80 PHE A N 1
ATOM 609 C CA . PHE A 1 80 ? 5.364 -2.871 -11.960 1.00 92.19 80 PHE A CA 1
ATOM 610 C C . PHE A 1 80 ? 4.207 -1.884 -12.065 1.00 92.19 80 PHE A C 1
ATOM 612 O O . PHE A 1 80 ? 3.276 -2.087 -12.847 1.00 92.19 80 PHE A O 1
ATOM 619 N N . GLN A 1 81 ? 4.272 -0.831 -11.261 1.00 91.38 81 GLN A N 1
ATOM 620 C CA . GLN A 1 81 ? 3.337 0.284 -11.295 1.00 91.38 81 GLN A CA 1
ATOM 621 C C . GLN A 1 81 ? 4.122 1.592 -11.342 1.00 91.38 81 GLN A C 1
ATOM 623 O O . GLN A 1 81 ? 5.042 1.790 -10.542 1.00 91.38 81 GLN A O 1
ATOM 628 N N . GLY A 1 82 ? 3.747 2.486 -12.251 1.00 89.38 82 GLY A N 1
ATOM 629 C CA . GLY A 1 82 ? 4.365 3.799 -12.360 1.00 89.38 82 GLY A CA 1
ATOM 630 C C . GLY A 1 82 ? 3.898 4.602 -13.566 1.00 89.38 82 GLY A C 1
ATOM 631 O O . GLY A 1 82 ? 2.903 4.283 -14.223 1.00 89.38 82 GLY A O 1
ATOM 632 N N . SER A 1 83 ? 4.668 5.634 -13.874 1.00 87.69 83 SER A N 1
ATOM 633 C CA . SER A 1 83 ? 4.375 6.616 -14.915 1.00 87.69 83 SER A CA 1
ATOM 634 C C . SER A 1 83 ? 5.533 6.730 -15.900 1.00 87.69 83 SER A C 1
ATOM 636 O O . SER A 1 83 ? 6.672 6.352 -15.613 1.00 87.69 83 SER A O 1
ATOM 638 N N . LEU A 1 84 ? 5.238 7.226 -17.103 1.00 85.62 84 LEU A N 1
ATOM 639 C CA . LEU A 1 84 ? 6.295 7.607 -18.036 1.00 85.62 84 LEU A CA 1
ATOM 640 C C . LEU A 1 84 ? 7.135 8.711 -17.401 1.00 85.62 84 LEU A C 1
ATOM 642 O O . LEU A 1 84 ? 6.589 9.642 -16.810 1.00 85.62 84 LEU A O 1
ATOM 646 N N . MET A 1 85 ? 8.452 8.637 -17.567 1.00 72.69 85 MET A N 1
ATOM 647 C CA . MET A 1 85 ? 9.273 9.812 -17.301 1.00 72.69 85 MET A CA 1
ATOM 648 C C . MET A 1 85 ? 8.944 10.864 -18.360 1.00 72.69 85 MET A C 1
ATOM 650 O O . MET A 1 85 ? 9.106 10.617 -19.552 1.00 72.69 85 MET A O 1
ATOM 654 N N . THR A 1 86 ? 8.437 12.013 -17.918 1.00 60.81 86 THR A N 1
ATOM 655 C CA . THR A 1 86 ? 8.170 13.202 -18.740 1.00 60.81 86 THR A CA 1
ATOM 656 C C . THR A 1 86 ? 9.007 14.379 -18.222 1.00 60.81 86 THR A C 1
ATOM 658 O O . THR A 1 86 ? 9.499 14.318 -17.089 1.00 60.81 86 THR A O 1
ATOM 661 N N . PRO A 1 87 ? 9.201 15.450 -19.021 1.00 52.94 87 PRO A N 1
ATOM 662 C CA . PRO A 1 87 ? 9.998 16.607 -18.602 1.00 52.94 87 PRO A CA 1
ATOM 663 C C . PRO A 1 87 ? 9.536 17.258 -17.319 1.00 52.94 87 PRO A C 1
ATOM 665 O O . PRO A 1 87 ? 10.347 17.728 -16.528 1.00 52.94 87 PRO A O 1
ATOM 668 N N . ASP A 1 88 ? 8.232 17.220 -17.101 1.00 50.78 88 ASP A N 1
ATOM 669 C CA . ASP A 1 88 ? 7.597 17.868 -15.969 1.00 50.78 88 ASP A CA 1
ATOM 670 C C . ASP A 1 88 ? 7.788 17.072 -14.667 1.00 50.78 88 ASP A C 1
ATOM 672 O O . ASP A 1 88 ? 7.642 17.622 -13.578 1.00 50.78 88 ASP A O 1
ATOM 676 N N . ILE A 1 89 ? 8.133 15.781 -14.767 1.00 54.44 89 ILE A N 1
ATOM 677 C CA . ILE A 1 89 ? 8.264 14.856 -13.630 1.00 54.44 89 ILE A CA 1
ATOM 678 C C . ILE A 1 89 ? 9.737 14.687 -13.203 1.00 54.44 89 ILE A C 1
ATOM 680 O O . ILE A 1 89 ? 10.000 14.319 -12.057 1.00 54.44 89 ILE A O 1
ATOM 684 N N . PHE A 1 90 ? 10.718 14.995 -14.066 1.00 54.22 90 PHE A N 1
ATOM 685 C CA . PHE A 1 90 ? 12.141 14.905 -13.713 1.00 54.22 90 PHE A CA 1
ATOM 686 C C . PHE A 1 90 ? 13.014 15.957 -14.419 1.00 54.22 90 PHE A C 1
ATOM 688 O O . PHE A 1 90 ? 13.008 16.071 -15.642 1.00 54.22 90 PHE A O 1
ATOM 695 N N . TYR A 1 91 ? 13.851 16.652 -13.636 1.00 46.91 91 TYR A N 1
ATOM 696 C CA . TYR A 1 91 ? 14.858 17.641 -14.066 1.00 46.91 91 TYR A CA 1
ATOM 697 C C . TYR A 1 91 ? 16.079 17.007 -14.784 1.00 46.91 91 TYR A C 1
ATOM 699 O O . TYR A 1 91 ? 17.225 17.336 -14.482 1.00 46.91 91 TYR A O 1
ATOM 707 N N . GLY A 1 92 ? 15.867 16.064 -15.708 1.00 46.31 92 GLY A N 1
ATOM 708 C CA . GLY A 1 92 ? 16.937 15.404 -16.466 1.00 46.31 92 GLY A CA 1
ATOM 709 C C . GLY A 1 92 ? 16.493 15.014 -17.877 1.00 46.31 92 GLY A C 1
ATOM 710 O O . GLY A 1 92 ? 15.462 14.374 -18.055 1.00 46.31 92 GLY A O 1
ATOM 711 N N . GLU A 1 93 ? 17.274 15.411 -18.882 1.00 40.72 93 GLU A N 1
ATOM 712 C CA . GLU A 1 93 ? 16.944 15.399 -20.318 1.00 40.72 93 GLU A CA 1
ATOM 713 C C . GLU A 1 93 ? 16.918 14.012 -21.006 1.00 40.72 93 GLU A C 1
ATOM 715 O O . GLU A 1 93 ? 17.524 13.850 -22.065 1.00 40.72 93 GLU A O 1
ATOM 720 N N . GLN A 1 94 ? 16.262 12.974 -20.472 1.00 49.78 94 GLN A N 1
ATOM 721 C CA . GLN A 1 94 ? 16.204 11.673 -21.175 1.00 49.78 94 GLN A CA 1
ATOM 722 C C . GLN A 1 94 ? 14.843 10.964 -21.036 1.00 49.78 94 GLN A C 1
ATOM 724 O O . GLN A 1 94 ? 14.592 10.264 -20.063 1.00 49.78 94 GLN A O 1
ATOM 729 N N . TYR A 1 95 ? 13.975 11.111 -22.049 1.00 52.97 95 TYR A N 1
ATOM 730 C CA . TYR A 1 95 ? 12.681 10.394 -22.172 1.00 52.97 95 TYR A CA 1
ATOM 731 C C . TYR A 1 95 ? 12.781 9.066 -22.936 1.00 52.97 95 TYR A C 1
ATOM 733 O O . TYR A 1 95 ? 11.845 8.268 -22.937 1.00 52.97 95 TYR A O 1
ATOM 741 N N . LEU A 1 96 ? 13.917 8.831 -23.596 1.00 53.69 96 LEU A N 1
ATOM 742 C CA . LEU A 1 96 ? 14.218 7.622 -24.354 1.00 53.69 96 LEU A CA 1
ATOM 743 C C . LEU A 1 96 ? 15.579 7.093 -23.906 1.00 53.69 96 LEU A C 1
ATOM 745 O O . LEU A 1 96 ? 16.615 7.477 -24.448 1.00 53.69 96 LEU A O 1
ATOM 749 N N . PHE A 1 97 ? 15.590 6.182 -22.936 1.00 64.00 97 PHE A N 1
ATOM 750 C CA . PHE A 1 97 ? 16.784 5.390 -22.659 1.00 64.00 97 PHE A CA 1
ATOM 751 C C . PHE A 1 97 ? 16.903 4.325 -23.758 1.00 64.00 97 PHE A C 1
ATOM 753 O O . PHE A 1 97 ? 16.042 3.455 -23.890 1.00 64.00 97 PHE A O 1
ATOM 760 N N . PHE A 1 98 ? 17.941 4.420 -24.594 1.00 65.62 98 PHE A N 1
ATOM 761 C CA . PHE A 1 98 ? 18.194 3.496 -25.715 1.00 65.62 98 PHE A CA 1
ATOM 762 C C . PHE A 1 98 ? 17.040 3.363 -26.736 1.00 65.62 98 PHE A C 1
ATOM 764 O O . PHE A 1 98 ? 16.845 2.299 -27.321 1.00 65.62 98 PHE A O 1
ATOM 771 N N . GLY A 1 99 ? 16.266 4.430 -26.971 1.00 75.31 99 GLY A N 1
ATOM 772 C CA . GLY A 1 99 ? 15.184 4.430 -27.970 1.00 75.31 99 GLY A CA 1
ATOM 773 C C . GLY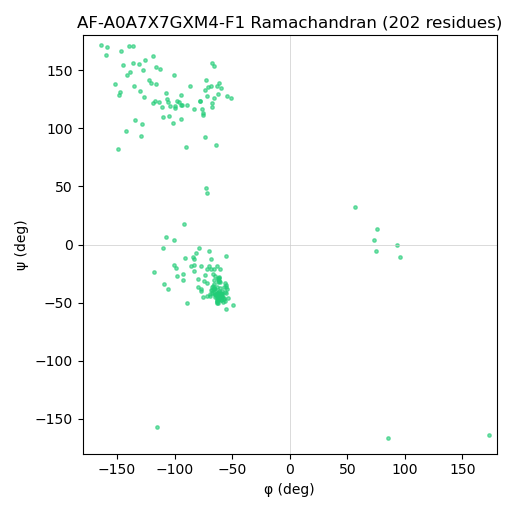 A 1 99 ? 13.914 3.677 -27.553 1.00 75.31 99 GLY A C 1
ATOM 774 O O . GLY A 1 99 ? 13.056 3.418 -28.394 1.00 75.31 99 GLY A O 1
ATOM 775 N N . LEU A 1 100 ? 13.780 3.333 -26.269 1.00 83.94 100 LEU A N 1
ATOM 776 C CA . LEU A 1 100 ? 12.599 2.683 -25.700 1.00 83.94 100 LEU A CA 1
ATOM 777 C C . LEU A 1 100 ? 11.877 3.621 -24.718 1.00 83.94 100 LEU A C 1
ATOM 779 O O . LEU A 1 100 ? 12.538 4.437 -24.069 1.00 83.94 100 LEU A O 1
ATOM 783 N N . PRO A 1 101 ? 10.545 3.490 -24.548 1.00 87.00 101 PRO A N 1
ATOM 784 C CA . PRO A 1 101 ? 9.821 4.214 -23.509 1.00 87.00 101 PRO A CA 1
ATOM 785 C C . PRO A 1 101 ? 10.347 3.861 -22.118 1.00 87.00 101 PRO A C 1
ATOM 787 O O . PRO A 1 101 ? 10.526 2.681 -21.798 1.00 87.00 101 PRO A O 1
ATOM 790 N N . GLN A 1 102 ? 10.553 4.880 -21.287 1.00 87.50 102 GLN A N 1
ATOM 791 C CA . GLN A 1 102 ? 11.042 4.728 -19.922 1.00 87.50 102 GLN A CA 1
ATOM 792 C C . GLN A 1 102 ? 9.924 4.952 -18.903 1.00 87.50 102 GLN A C 1
ATOM 794 O O . GLN A 1 102 ? 9.311 6.019 -18.854 1.00 87.50 102 GLN A O 1
ATOM 799 N N . VAL A 1 103 ? 9.688 3.950 -18.058 1.00 89.06 103 VAL A N 1
ATOM 800 C CA . VAL A 1 103 ? 8.727 4.004 -16.954 1.00 89.06 103 VAL A CA 1
ATOM 801 C C . VAL A 1 103 ? 9.483 4.179 -15.640 1.00 89.06 103 VAL A C 1
ATOM 803 O O . VAL A 1 103 ? 10.273 3.312 -15.251 1.00 89.06 103 VAL A O 1
ATOM 806 N N . TYR A 1 104 ? 9.219 5.281 -14.936 1.00 88.44 104 TYR A N 1
ATOM 807 C CA . TYR A 1 104 ? 9.642 5.448 -13.549 1.00 88.44 104 TYR A CA 1
ATOM 808 C C . TYR A 1 104 ? 8.722 4.636 -12.651 1.00 88.44 104 TYR A C 1
ATOM 810 O O . TYR A 1 104 ? 7.514 4.867 -12.591 1.00 88.44 104 TYR A O 1
ATOM 818 N N . THR A 1 105 ? 9.287 3.645 -11.974 1.00 89.31 105 THR A N 1
ATOM 819 C CA . TH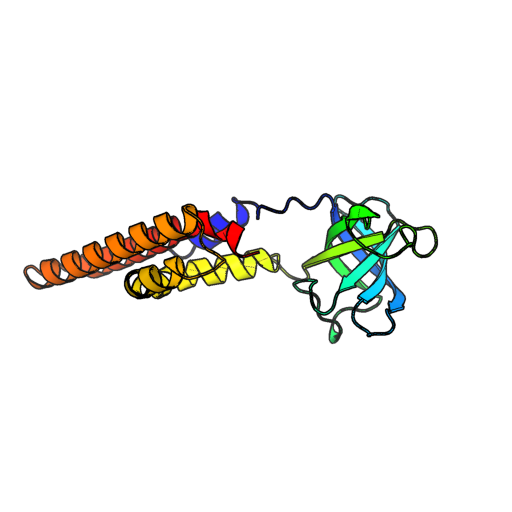R A 1 105 ? 8.490 2.706 -11.193 1.00 89.31 105 THR A CA 1
ATOM 820 C C . THR A 1 105 ? 8.304 3.223 -9.778 1.00 89.31 105 THR A C 1
ATOM 822 O O . THR A 1 105 ? 9.262 3.354 -9.017 1.00 89.31 105 THR A O 1
ATOM 825 N N . ARG A 1 106 ? 7.046 3.428 -9.389 1.00 88.62 106 ARG A N 1
ATOM 826 C CA . ARG A 1 106 ? 6.659 3.717 -8.008 1.00 88.62 106 ARG A CA 1
ATOM 827 C C . ARG A 1 106 ? 6.665 2.445 -7.163 1.00 88.62 106 ARG A C 1
ATOM 829 O O . ARG A 1 106 ? 7.111 2.484 -6.018 1.00 88.62 106 ARG A O 1
ATOM 836 N N . GLN A 1 107 ? 6.191 1.316 -7.706 1.00 90.00 107 GLN A N 1
ATOM 837 C CA . GLN A 1 107 ? 6.078 0.057 -6.955 1.00 90.00 107 GLN A CA 1
ATOM 838 C C . GLN A 1 107 ? 6.422 -1.177 -7.771 1.00 90.00 107 GLN A C 1
ATOM 840 O O . GLN A 1 107 ? 6.072 -1.288 -8.946 1.00 90.00 107 GLN A O 1
ATOM 845 N N . VAL A 1 108 ? 7.019 -2.150 -7.089 1.00 90.44 108 VAL A N 1
ATOM 846 C CA . VAL A 1 108 ? 7.227 -3.502 -7.598 1.00 90.44 108 VAL A CA 1
ATOM 847 C C . VAL A 1 108 ? 6.447 -4.480 -6.727 1.00 90.44 108 VAL A C 1
ATOM 849 O O . VAL A 1 108 ? 6.653 -4.559 -5.514 1.00 90.44 108 VAL A O 1
ATOM 852 N N . LYS A 1 109 ? 5.563 -5.261 -7.348 1.00 90.62 109 LYS A N 1
ATOM 853 C CA . LYS A 1 109 ? 4.860 -6.378 -6.716 1.00 90.62 109 LYS A CA 1
ATOM 854 C C . LYS A 1 109 ? 5.454 -7.701 -7.190 1.00 90.62 109 LYS A C 1
ATOM 856 O O . LYS A 1 109 ? 5.267 -8.125 -8.330 1.00 90.62 109 LYS A O 1
ATOM 861 N N . THR A 1 110 ? 6.131 -8.370 -6.263 1.00 84.38 110 THR A N 1
ATOM 862 C CA . THR A 1 110 ? 6.695 -9.721 -6.427 1.00 84.38 110 THR A CA 1
ATOM 863 C C . THR A 1 110 ? 5.837 -10.812 -5.778 1.00 84.38 110 THR A C 1
ATOM 865 O O . THR A 1 110 ? 5.990 -11.984 -6.105 1.00 84.38 110 THR A O 1
ATOM 868 N N . GLY A 1 111 ? 4.934 -10.440 -4.866 1.00 83.00 111 GLY A N 1
ATOM 869 C CA . GLY A 1 111 ? 4.062 -11.357 -4.129 1.00 83.00 111 GLY A CA 1
ATOM 870 C C . GLY A 1 111 ? 2.575 -11.169 -4.437 1.00 83.00 111 GLY A C 1
ATOM 871 O O . GLY A 1 111 ? 2.194 -10.638 -5.478 1.00 83.00 111 GLY A O 1
ATOM 872 N N . LEU A 1 112 ? 1.730 -11.604 -3.496 1.00 83.44 112 LEU A N 1
ATOM 873 C CA . LEU A 1 112 ? 0.270 -11.575 -3.639 1.00 83.44 112 LEU A CA 1
ATOM 874 C C . LEU A 1 112 ? -0.305 -10.147 -3.669 1.00 83.44 112 LEU A C 1
ATOM 876 O O . LEU A 1 112 ? -1.195 -9.862 -4.465 1.00 83.44 112 LEU A O 1
ATOM 880 N N . LEU A 1 113 ? 0.212 -9.262 -2.815 1.00 85.69 113 LEU A N 1
ATOM 881 C CA . LEU A 1 113 ? -0.291 -7.899 -2.626 1.00 85.69 113 LEU A CA 1
ATOM 882 C C . LEU A 1 113 ? 0.751 -6.860 -3.025 1.00 85.69 113 LEU A C 1
ATOM 884 O O . LEU A 1 113 ? 1.958 -7.103 -2.921 1.00 85.69 113 LEU A O 1
ATOM 888 N N . TRP A 1 114 ? 0.269 -5.691 -3.439 1.00 87.81 114 TRP A N 1
ATOM 889 C CA . TRP A 1 114 ? 1.113 -4.523 -3.655 1.00 87.81 114 TRP A CA 1
ATOM 890 C C . TRP A 1 114 ? 1.732 -4.027 -2.332 1.00 87.81 114 TRP A C 1
ATOM 892 O O . TRP A 1 114 ? 1.167 -4.251 -1.256 1.00 87.81 114 TRP A O 1
ATOM 902 N N . PRO A 1 115 ? 2.897 -3.358 -2.373 1.00 86.19 115 PRO A N 1
ATOM 903 C CA . PRO A 1 115 ? 3.521 -2.782 -1.179 1.00 86.19 115 PRO A CA 1
ATOM 904 C C . PRO A 1 115 ? 2.608 -1.835 -0.382 1.00 86.19 115 PRO A C 1
ATOM 906 O O . PRO A 1 115 ? 2.615 -1.878 0.853 1.00 86.19 115 PRO A O 1
ATOM 909 N N . ASP A 1 116 ? 1.789 -1.030 -1.063 1.00 85.25 116 ASP A N 1
ATOM 910 C CA . ASP A 1 116 ? 0.844 -0.124 -0.396 1.00 85.25 116 ASP A CA 1
ATOM 911 C C . ASP A 1 116 ? -0.268 -0.902 0.292 1.00 85.25 116 ASP A C 1
ATOM 913 O O . ASP A 1 116 ? -0.505 -0.698 1.478 1.00 85.25 116 ASP A O 1
ATOM 917 N N . GLN A 1 117 ? -0.824 -1.912 -0.378 1.00 85.88 117 GLN A N 1
ATOM 918 C CA . GLN A 1 117 ? -1.823 -2.807 0.207 1.00 85.88 117 GLN A CA 1
ATOM 919 C C . GLN A 1 117 ? -1.319 -3.480 1.494 1.00 85.88 117 GLN A C 1
ATOM 921 O O . GLN A 1 117 ? -2.041 -3.578 2.485 1.00 85.88 117 GLN A O 1
ATOM 926 N N . TRP A 1 118 ? -0.056 -3.917 1.528 1.00 86.75 118 TRP A N 1
ATOM 927 C CA . TRP A 1 118 ? 0.547 -4.442 2.758 1.00 86.75 118 TRP A CA 1
ATOM 928 C C . TRP A 1 118 ? 0.610 -3.406 3.879 1.00 86.75 118 TRP A C 1
ATOM 930 O O . TRP A 1 118 ? 0.402 -3.741 5.048 1.00 86.75 118 TRP A O 1
ATOM 940 N N . THR A 1 119 ? 0.927 -2.163 3.537 1.00 85.50 119 THR A N 1
ATOM 941 C CA . THR A 1 119 ? 1.043 -1.072 4.503 1.00 85.50 119 THR A CA 1
ATOM 942 C C . THR A 1 119 ? -0.333 -0.654 5.020 1.00 85.50 119 THR A C 1
ATOM 944 O O . THR A 1 119 ? -0.519 -0.568 6.234 1.00 85.50 119 THR A O 1
ATOM 947 N N . GLU A 1 120 ? -1.326 -0.523 4.143 1.00 86.06 120 GLU A N 1
ATOM 948 C CA . GLU A 1 120 ? -2.725 -0.271 4.498 1.00 86.06 120 GLU A CA 1
ATOM 949 C C . GLU A 1 120 ? -3.276 -1.357 5.428 1.00 86.06 120 GLU A C 1
ATOM 951 O O . GLU A 1 120 ? -3.851 -1.048 6.473 1.00 86.06 120 GLU A O 1
ATOM 956 N N . LEU A 1 121 ? -3.030 -2.638 5.118 1.00 88.69 121 LEU A N 1
ATOM 957 C CA . LEU A 1 121 ? -3.429 -3.748 5.987 1.00 88.69 121 LEU A CA 1
ATOM 958 C C . LEU A 1 121 ? -2.838 -3.604 7.387 1.00 88.69 121 LEU A C 1
ATOM 960 O O . LEU A 1 121 ? -3.556 -3.756 8.377 1.00 88.69 121 LEU A O 1
ATOM 964 N N . ARG A 1 122 ? -1.539 -3.301 7.489 1.00 88.25 122 ARG A N 1
ATOM 965 C CA . ARG A 1 122 ? -0.874 -3.105 8.785 1.00 88.25 122 ARG A CA 1
ATOM 966 C C . ARG A 1 122 ? -1.514 -1.962 9.564 1.00 88.25 122 ARG A C 1
ATOM 968 O O . ARG A 1 122 ? -1.793 -2.130 10.749 1.00 88.25 122 ARG A O 1
ATOM 975 N N . VAL A 1 123 ? -1.790 -0.837 8.909 1.00 87.88 123 VAL A N 1
ATOM 976 C CA . VAL A 1 123 ? -2.439 0.320 9.541 1.00 87.88 123 VAL A CA 1
ATOM 977 C C . VAL A 1 123 ? -3.843 -0.032 10.026 1.00 87.88 123 VAL A C 1
ATOM 979 O O . VAL A 1 123 ? -4.185 0.274 11.168 1.00 87.88 123 VAL A O 1
ATOM 982 N N . LEU A 1 124 ? -4.639 -0.734 9.219 1.00 88.75 124 LEU A N 1
ATOM 983 C CA . LEU A 1 124 ? -5.986 -1.157 9.601 1.00 88.75 124 LEU A CA 1
ATOM 984 C C . LEU A 1 124 ? -5.967 -2.123 10.790 1.00 88.75 124 LEU A C 1
ATOM 986 O O . LEU A 1 124 ? -6.719 -1.929 11.746 1.00 88.75 124 LEU A O 1
ATOM 990 N N . TYR A 1 125 ? -5.074 -3.114 10.795 1.00 89.31 125 TYR A N 1
ATOM 991 C CA . TYR A 1 125 ? -4.942 -4.044 11.920 1.00 89.31 125 TYR A CA 1
ATOM 992 C C . TYR A 1 125 ? -4.458 -3.369 13.207 1.00 89.31 125 TYR A C 1
ATOM 994 O O . TYR A 1 125 ? -4.891 -3.748 14.295 1.00 89.31 125 TYR A O 1
ATOM 1002 N N . LEU A 1 126 ? -3.600 -2.354 13.101 1.00 89.94 126 LEU A N 1
ATOM 1003 C CA . LEU A 1 126 ? -3.107 -1.586 14.248 1.00 89.94 126 LEU A CA 1
ATOM 1004 C C . LEU A 1 126 ? -4.060 -0.463 14.679 1.00 89.94 126 LEU A C 1
ATOM 1006 O O . LEU A 1 126 ? -3.890 0.106 15.760 1.00 89.94 126 LEU A O 1
ATOM 1010 N N . SER A 1 127 ? -5.084 -0.160 13.879 1.00 89.38 127 SER A N 1
ATOM 1011 C CA . SER A 1 127 ? -5.994 0.961 14.119 1.00 89.38 127 SER A CA 1
ATOM 1012 C C . SER A 1 127 ? -6.705 0.939 15.479 1.00 89.38 127 SER A C 1
ATOM 1014 O O . SER A 1 127 ? -6.812 2.016 16.073 1.00 89.38 127 SER A O 1
ATOM 1016 N N . PRO A 1 128 ? -7.125 -0.211 16.058 1.00 88.56 128 PRO A N 1
ATOM 1017 C CA . PRO A 1 128 ? -7.742 -0.217 17.386 1.00 88.56 128 PRO A CA 1
ATOM 1018 C C . PRO A 1 128 ? -6.773 0.258 18.472 1.00 88.56 128 PRO A C 1
ATOM 1020 O O . PRO A 1 128 ? -7.166 0.980 19.379 1.00 88.56 128 PRO A O 1
ATOM 1023 N N . VAL A 1 129 ? -5.489 -0.087 18.354 1.00 89.81 129 VAL A N 1
ATOM 1024 C CA . VAL A 1 129 ? -4.456 0.345 19.306 1.00 89.81 129 VAL A CA 1
ATOM 1025 C C . VAL A 1 129 ? -4.100 1.811 19.074 1.00 89.81 129 VAL A C 1
ATOM 1027 O O . VAL A 1 129 ? -4.062 2.592 20.020 1.00 89.81 129 VAL A O 1
ATOM 1030 N N . ALA A 1 130 ? -3.911 2.217 17.816 1.00 87.00 130 ALA A N 1
ATOM 1031 C CA . ALA A 1 130 ? -3.619 3.606 17.467 1.00 87.00 130 ALA A CA 1
ATOM 1032 C C . ALA A 1 130 ? -4.745 4.569 17.891 1.00 87.00 130 ALA A C 1
ATOM 1034 O O . ALA A 1 130 ? -4.480 5.706 18.279 1.00 87.00 130 ALA A O 1
ATOM 1035 N N . THR A 1 131 ? -5.999 4.107 17.879 1.00 89.75 131 THR A N 1
ATOM 1036 C CA . THR A 1 131 ? -7.170 4.888 18.308 1.00 89.75 131 THR A CA 1
ATOM 1037 C C . THR A 1 131 ? -7.094 5.280 19.785 1.00 89.75 131 THR A C 1
ATOM 1039 O O . THR A 1 131 ? -7.507 6.384 20.130 1.00 89.75 131 THR A O 1
ATOM 1042 N N . LEU A 1 132 ? -6.487 4.459 20.650 1.00 89.06 132 LEU A N 1
ATOM 1043 C CA . LEU A 1 132 ? -6.282 4.799 22.066 1.00 89.06 132 LEU A CA 1
ATOM 1044 C C . LEU A 1 132 ? -5.390 6.033 22.262 1.00 89.06 132 LEU A C 1
ATOM 1046 O O . LEU A 1 132 ? -5.569 6.766 23.231 1.00 89.06 132 LEU A O 1
ATOM 1050 N N . ALA A 1 133 ? -4.454 6.279 21.343 1.00 87.69 133 ALA A N 1
ATOM 1051 C CA . ALA A 1 133 ? -3.549 7.424 21.403 1.00 87.69 133 ALA A CA 1
ATOM 1052 C C . ALA A 1 133 ? -4.163 8.718 20.835 1.00 87.69 133 ALA A C 1
ATOM 1054 O O . ALA A 1 133 ? -3.618 9.799 21.064 1.00 87.69 133 ALA A O 1
ATOM 1055 N N . ALA A 1 134 ? -5.298 8.640 20.130 1.00 86.12 134 ALA A N 1
ATOM 1056 C CA . ALA A 1 134 ? -5.897 9.782 19.435 1.00 86.12 134 ALA A CA 1
ATOM 1057 C C . ALA A 1 134 ? -6.166 11.016 20.326 1.00 86.12 134 ALA A C 1
ATOM 1059 O O . ALA A 1 134 ? -5.830 12.118 19.887 1.00 86.12 134 ALA A O 1
ATOM 1060 N N . PRO A 1 135 ? -6.664 10.891 21.578 1.00 84.31 135 PRO A N 1
ATOM 1061 C CA . PRO A 1 135 ? -6.903 12.055 22.437 1.00 84.31 135 PRO A CA 1
ATOM 1062 C C . PRO A 1 135 ? -5.634 12.854 22.750 1.00 84.31 135 PRO A C 1
ATOM 1064 O O . PRO A 1 135 ? -5.683 14.071 22.906 1.00 84.31 135 PRO A O 1
ATOM 1067 N N . ILE A 1 136 ? -4.490 12.169 22.824 1.00 86.06 136 ILE A N 1
ATOM 1068 C CA . ILE A 1 136 ? -3.191 12.789 23.097 1.00 86.06 136 ILE A CA 1
ATOM 1069 C C . ILE A 1 136 ? -2.630 13.433 21.824 1.00 86.06 136 ILE A C 1
ATOM 1071 O O . ILE A 1 136 ? -1.926 14.428 21.918 1.00 86.06 136 ILE A O 1
ATOM 1075 N N . GLN A 1 137 ? -2.958 12.911 20.637 1.00 84.12 137 GLN A N 1
ATOM 1076 C CA . GLN A 1 137 ? -2.420 13.373 19.349 1.00 84.12 137 GLN A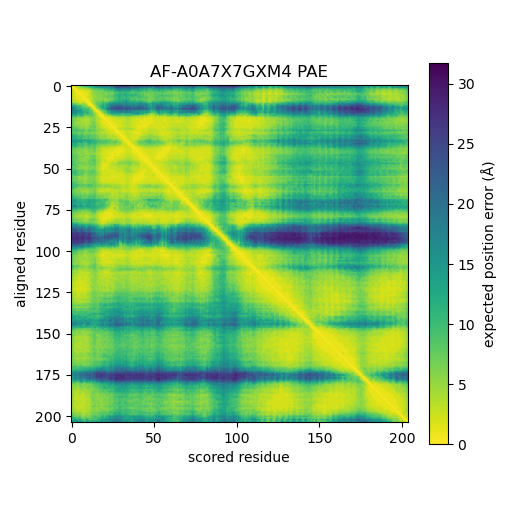 CA 1
ATOM 1077 C C . GLN A 1 137 ? -3.008 14.708 18.867 1.00 84.12 137 GLN A C 1
ATOM 1079 O O . GLN A 1 137 ? -2.296 15.479 18.226 1.00 84.12 137 GLN A O 1
ATOM 1084 N N . ILE A 1 138 ? -4.271 15.013 19.190 1.00 81.12 138 ILE A N 1
ATOM 1085 C CA . ILE A 1 138 ? -4.963 16.247 18.759 1.00 81.12 138 ILE A CA 1
ATOM 1086 C C . ILE A 1 138 ? -4.148 17.533 19.020 1.00 81.12 138 ILE A C 1
ATOM 1088 O O . ILE A 1 138 ? -3.953 18.299 18.074 1.00 81.12 138 ILE A O 1
ATOM 1092 N N . PRO A 1 139 ? -3.635 17.802 20.240 1.00 79.69 139 PRO A N 1
ATOM 1093 C CA . PRO A 1 139 ? -2.878 19.029 20.504 1.00 79.69 139 PRO A CA 1
ATOM 1094 C C . PRO A 1 139 ? -1.560 19.123 19.722 1.00 79.69 139 PRO A C 1
ATOM 1096 O O . PRO A 1 139 ? -1.102 20.232 19.4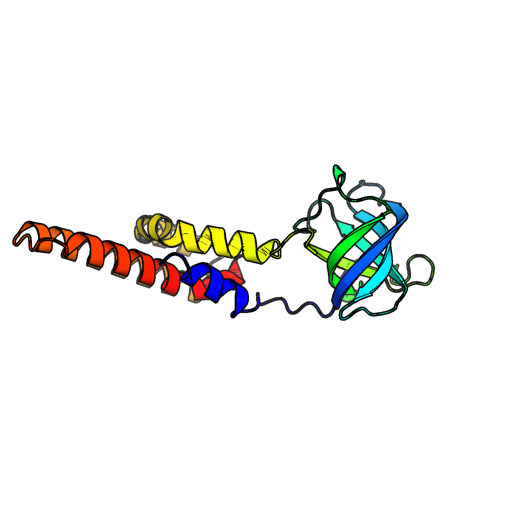49 1.00 79.69 139 PRO A O 1
ATOM 1099 N N . PHE A 1 140 ? -0.954 17.991 19.350 1.00 79.62 140 PHE A N 1
ATOM 1100 C CA . PHE A 1 140 ? 0.273 17.977 18.550 1.00 79.62 140 PHE A CA 1
ATOM 1101 C C . PHE A 1 140 ? -0.013 18.192 17.062 1.00 79.62 140 PHE A C 1
ATOM 1103 O O . PHE A 1 140 ? 0.741 18.905 16.406 1.00 79.62 140 PHE A O 1
ATOM 1110 N N . LEU A 1 141 ? -1.121 17.651 16.541 1.00 77.12 141 LEU A N 1
ATOM 1111 C CA . LEU A 1 141 ? -1.492 17.794 15.130 1.00 77.12 141 LEU A CA 1
ATOM 1112 C C . LEU A 1 141 ? -1.729 19.259 14.737 1.00 77.12 141 LEU A C 1
ATOM 1114 O O . LEU A 1 141 ? -1.288 19.688 13.676 1.00 77.12 141 LEU A O 1
ATOM 1118 N N . ILE A 1 142 ? -2.380 20.041 15.605 1.00 71.88 142 ILE A N 1
ATOM 1119 C CA . ILE A 1 142 ? -2.683 21.465 15.353 1.00 71.88 142 ILE A CA 1
ATOM 1120 C C . ILE A 1 142 ? -1.402 22.297 15.150 1.00 71.88 142 ILE A C 1
ATOM 1122 O O . ILE A 1 142 ? -1.444 23.368 14.554 1.00 71.88 142 ILE A O 1
ATOM 1126 N N . ARG A 1 143 ? -0.254 21.807 15.630 1.00 71.88 143 ARG A N 1
ATOM 1127 C CA . ARG A 1 143 ? 1.052 22.468 15.497 1.00 71.88 143 ARG A CA 1
ATOM 1128 C C . ARG A 1 143 ? 1.917 21.888 14.376 1.00 71.88 143 ARG A C 1
ATOM 1130 O O . ARG A 1 143 ? 3.074 22.276 14.271 1.00 71.88 143 ARG A O 1
ATOM 1137 N N . SER A 1 144 ? 1.399 20.933 13.606 1.00 75.69 144 SER A N 1
ATOM 1138 C CA . SER A 1 144 ? 2.151 20.240 12.559 1.00 75.69 144 SER A CA 1
ATOM 1139 C C . SER A 1 144 ? 1.830 20.787 11.171 1.00 75.69 144 SER A C 1
ATOM 1141 O O . SER A 1 144 ? 0.681 21.119 10.885 1.00 75.69 144 SER A O 1
ATOM 1143 N N . ASP A 1 145 ? 2.831 20.792 10.292 1.00 68.31 145 ASP A N 1
ATOM 1144 C CA . ASP A 1 145 ? 2.687 21.212 8.891 1.00 68.31 145 ASP A CA 1
ATOM 1145 C C . ASP A 1 145 ? 1.835 20.235 8.055 1.00 68.31 145 ASP A C 1
ATOM 1147 O O . ASP A 1 145 ? 1.402 20.561 6.955 1.00 68.31 145 ASP A O 1
ATOM 1151 N N . SER A 1 146 ? 1.551 19.039 8.583 1.00 70.44 146 SER A N 1
ATOM 1152 C CA . SER A 1 146 ? 0.727 18.000 7.944 1.00 70.44 146 SER A CA 1
ATOM 1153 C 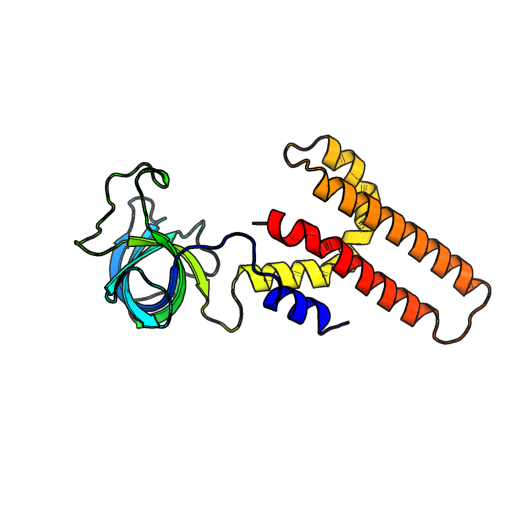C . SER A 1 146 ? -0.758 18.078 8.327 1.00 70.44 146 SER A C 1
ATOM 1155 O O . SER A 1 146 ? -1.489 17.096 8.199 1.00 70.44 146 SER A O 1
ATOM 1157 N N . PHE A 1 147 ? -1.219 19.213 8.857 1.00 78.06 147 PHE A N 1
ATOM 1158 C CA . PHE A 1 147 ? -2.604 19.379 9.285 1.00 78.06 147 PHE A CA 1
ATOM 1159 C C . PHE A 1 147 ? -3.574 19.375 8.093 1.00 78.06 147 PHE A C 1
ATOM 1161 O O . PHE A 1 147 ? -3.531 20.251 7.231 1.00 78.06 147 PHE A O 1
ATOM 1168 N N . THR A 1 148 ? -4.528 18.443 8.105 1.00 82.94 148 THR A N 1
ATOM 1169 C CA . THR A 1 148 ? -5.708 18.475 7.234 1.00 82.94 148 THR A CA 1
ATOM 1170 C C . THR A 1 148 ? -6.985 18.339 8.061 1.00 82.94 148 THR A C 1
ATOM 1172 O O . THR A 1 148 ? -7.012 17.697 9.118 1.00 82.94 148 THR A O 1
ATOM 1175 N N . TYR A 1 149 ? -8.080 18.929 7.572 1.00 85.44 149 TYR A N 1
ATOM 1176 C CA . TYR A 1 149 ? -9.390 18.816 8.222 1.00 85.44 149 TYR A CA 1
ATOM 1177 C C . TYR A 1 149 ? -9.880 17.362 8.296 1.00 85.44 149 TYR A C 1
ATOM 1179 O O . TYR A 1 149 ? -10.535 16.989 9.271 1.00 85.44 149 TYR A O 1
ATOM 1187 N N . THR A 1 150 ? -9.508 16.531 7.319 1.00 85.81 150 THR A N 1
ATOM 1188 C CA . THR A 1 150 ? -9.793 15.091 7.301 1.00 85.81 150 THR A CA 1
ATOM 1189 C C . THR A 1 150 ? -9.130 14.381 8.479 1.00 85.81 150 THR A C 1
ATOM 1191 O O . THR A 1 150 ? -9.810 13.688 9.240 1.00 85.81 150 THR A O 1
ATOM 1194 N N . ILE A 1 151 ? -7.828 14.608 8.701 1.00 85.44 151 ILE A N 1
ATOM 1195 C CA . ILE A 1 151 ? -7.094 13.993 9.817 1.00 85.44 151 ILE A CA 1
ATOM 1196 C C . ILE A 1 151 ? -7.671 14.460 11.159 1.00 85.44 151 ILE A C 1
ATOM 1198 O O . ILE A 1 151 ? -7.876 13.639 12.059 1.00 85.44 151 ILE A O 1
ATOM 1202 N N . LEU A 1 152 ? -8.001 15.750 11.298 1.00 87.56 152 LEU A N 1
ATOM 1203 C CA . LEU A 1 152 ? -8.630 16.265 12.517 1.00 87.56 152 LEU A CA 1
ATOM 1204 C C . LEU A 1 152 ? -9.974 15.575 12.799 1.00 87.56 152 LEU A C 1
ATOM 1206 O O . LEU A 1 152 ? -10.200 15.120 13.922 1.00 87.56 152 LEU A O 1
ATOM 1210 N N . ALA A 1 153 ? -10.849 15.461 11.796 1.00 89.75 153 ALA A N 1
ATOM 1211 C CA . ALA A 1 153 ? -12.145 14.798 11.939 1.00 89.75 153 ALA A CA 1
ATOM 1212 C C . ALA A 1 153 ? -11.990 13.331 12.377 1.00 89.75 153 ALA A C 1
ATOM 1214 O O . ALA A 1 153 ? -12.685 12.876 13.291 1.00 89.75 153 ALA A O 1
ATOM 1215 N N . VAL A 1 154 ? -11.025 12.613 11.794 1.00 90.19 154 VAL A N 1
ATOM 1216 C CA . VAL A 1 154 ? -10.695 11.233 12.174 1.00 90.19 154 VAL A CA 1
ATOM 1217 C C . VAL A 1 154 ? -10.204 11.142 13.621 1.00 90.19 154 VAL A C 1
ATOM 1219 O O . VAL A 1 154 ? -10.662 10.272 14.366 1.00 90.19 154 VAL A O 1
ATOM 1222 N N . LEU A 1 155 ? -9.324 12.043 14.071 1.00 88.75 155 LEU A N 1
ATOM 1223 C CA . LEU A 1 155 ? -8.844 12.045 15.460 1.00 88.75 155 LEU A CA 1
ATOM 1224 C C . LEU A 1 155 ? -9.951 12.363 16.472 1.00 88.75 155 LEU A C 1
ATOM 1226 O O . LEU A 1 155 ? -10.002 11.745 17.542 1.00 88.75 155 LEU A O 1
ATOM 1230 N N . VAL A 1 156 ? -10.857 13.285 16.143 1.00 91.19 156 VAL A N 1
ATOM 1231 C CA . VAL A 1 156 ? -12.027 13.590 16.978 1.00 91.19 156 VAL A CA 1
ATOM 1232 C C . VAL A 1 156 ? -12.937 12.365 17.079 1.00 91.19 156 VAL A C 1
ATOM 1234 O O . VAL A 1 156 ? -13.285 11.955 18.187 1.00 91.19 156 VAL A O 1
ATOM 1237 N N . ALA A 1 157 ? -13.255 11.719 15.954 1.00 93.19 157 ALA A N 1
ATOM 1238 C CA . ALA A 1 157 ? -14.071 10.506 15.932 1.00 93.19 157 ALA A CA 1
ATOM 1239 C C . ALA A 1 157 ? -13.434 9.362 16.743 1.00 93.19 157 ALA A C 1
ATOM 1241 O O . ALA A 1 157 ? -14.110 8.716 17.547 1.00 93.19 157 ALA A O 1
ATOM 1242 N N . ARG A 1 158 ? -12.117 9.157 16.609 1.00 92.56 158 ARG A N 1
ATOM 1243 C CA . ARG A 1 158 ? -11.350 8.198 17.421 1.00 92.56 158 ARG A CA 1
ATOM 1244 C C . ARG A 1 158 ? -11.431 8.519 18.914 1.00 92.56 158 ARG A C 1
ATOM 1246 O O . ARG A 1 158 ? -11.641 7.618 19.722 1.00 92.56 158 ARG A O 1
ATOM 1253 N N . SER A 1 159 ? -11.330 9.793 19.288 1.00 91.75 159 SER A N 1
ATOM 1254 C CA . SER A 1 159 ? -11.418 10.227 20.689 1.00 91.75 159 SER A CA 1
ATOM 1255 C C . SER A 1 159 ? -12.806 9.976 21.289 1.00 91.75 159 SER A C 1
ATOM 1257 O O . SER A 1 159 ? -12.912 9.473 22.410 1.00 91.75 159 SER A O 1
ATOM 1259 N N . ILE A 1 160 ? -13.872 10.240 20.525 1.00 93.31 160 ILE A N 1
ATOM 1260 C CA . ILE A 1 160 ? -15.251 9.906 20.915 1.00 93.31 160 ILE A CA 1
ATOM 1261 C C . ILE A 1 160 ? -15.396 8.392 21.109 1.00 93.31 160 ILE A C 1
ATOM 1263 O O . ILE A 1 160 ? -15.936 7.951 22.125 1.00 93.31 160 ILE A O 1
ATOM 1267 N N . LEU A 1 161 ? -14.870 7.588 20.178 1.00 93.50 161 LEU A N 1
ATOM 1268 C CA . LEU A 1 161 ? -14.922 6.128 20.256 1.00 93.50 161 LEU A CA 1
ATOM 1269 C C . LEU A 1 161 ? -14.224 5.590 21.516 1.00 93.50 161 LEU A C 1
ATOM 1271 O O . LEU A 1 161 ? -14.762 4.705 22.182 1.00 93.50 161 LEU A O 1
ATOM 1275 N N . VAL A 1 162 ? -13.064 6.145 21.883 1.00 91.94 162 VAL A N 1
ATOM 1276 C CA . VAL A 1 162 ? -12.368 5.803 23.136 1.00 91.94 162 VAL A CA 1
ATOM 1277 C C . VAL A 1 162 ? -13.230 6.142 24.352 1.00 91.94 162 VAL A C 1
ATOM 1279 O O . VAL A 1 162 ? -13.398 5.299 25.234 1.00 91.94 162 VAL A O 1
ATOM 1282 N N . GLY A 1 163 ? -13.831 7.336 24.390 1.00 90.12 163 GLY A N 1
ATOM 1283 C CA . GLY A 1 163 ? -14.726 7.738 25.480 1.00 90.12 163 GLY A CA 1
ATOM 1284 C C . GLY A 1 163 ? -15.925 6.797 25.643 1.00 90.12 163 GLY A C 1
ATOM 1285 O O . GLY A 1 163 ? -16.229 6.356 26.756 1.00 90.12 163 GLY A O 1
ATOM 1286 N N . LEU A 1 164 ? -16.563 6.421 24.530 1.00 91.00 164 LEU A N 1
ATOM 1287 C CA . LEU A 1 164 ? -17.670 5.461 24.510 1.00 91.00 164 LEU A CA 1
ATOM 1288 C C . LEU A 1 164 ? -17.238 4.071 24.990 1.00 91.00 164 LEU A C 1
ATOM 1290 O O . LEU A 1 164 ? -17.954 3.449 25.778 1.00 91.00 164 LEU A O 1
ATOM 1294 N N . ALA A 1 165 ? -16.063 3.596 24.568 1.00 89.06 165 ALA A N 1
ATOM 1295 C CA . ALA A 1 165 ? -15.526 2.308 24.995 1.00 89.06 165 ALA A CA 1
ATOM 1296 C C . ALA A 1 165 ? -15.258 2.279 26.507 1.00 89.06 165 ALA A C 1
ATOM 1298 O O . ALA A 1 165 ? -15.684 1.348 27.193 1.00 89.06 165 ALA A O 1
ATOM 1299 N N . VAL A 1 166 ? -14.631 3.327 27.052 1.00 88.69 166 VAL A N 1
ATOM 1300 C CA . VAL A 1 166 ? -14.389 3.462 28.497 1.00 88.69 166 VAL A CA 1
ATOM 1301 C C . VAL A 1 166 ? -15.710 3.467 29.269 1.00 88.69 166 VAL A C 1
ATOM 1303 O O . VAL A 1 166 ? -15.867 2.704 30.225 1.00 88.69 166 VAL A O 1
ATOM 1306 N N . TYR A 1 167 ? -16.693 4.259 28.830 1.00 89.19 167 TYR A N 1
ATOM 1307 C CA . TYR A 1 167 ? -18.020 4.296 29.447 1.00 89.19 167 TYR A CA 1
ATOM 1308 C C . TYR A 1 167 ? -18.706 2.920 29.431 1.00 89.19 167 TYR A C 1
ATOM 1310 O O . TYR A 1 167 ? -19.231 2.469 30.454 1.00 89.19 167 TYR A O 1
ATOM 1318 N N . ALA A 1 168 ? -18.665 2.217 28.297 1.00 86.69 168 ALA A N 1
ATOM 1319 C CA . ALA A 1 168 ? -19.263 0.895 28.144 1.00 86.69 168 ALA A CA 1
ATOM 1320 C C . ALA A 1 168 ? -18.588 -0.159 29.042 1.00 86.69 168 ALA A C 1
ATOM 1322 O O . ALA A 1 168 ? -19.271 -0.988 29.655 1.00 86.69 168 ALA A O 1
ATOM 1323 N N . VAL A 1 169 ? -17.262 -0.101 29.201 1.00 85.25 169 VAL A N 1
ATOM 1324 C CA . VAL A 1 169 ? -16.518 -0.962 30.135 1.00 85.25 169 VAL A CA 1
ATOM 1325 C C . VAL A 1 169 ? -16.903 -0.661 31.587 1.00 85.25 169 VAL A C 1
ATOM 1327 O O . VAL A 1 169 ? -17.191 -1.583 32.348 1.00 85.25 169 VAL A O 1
ATOM 1330 N N . ILE A 1 170 ? -16.986 0.612 31.985 1.00 85.81 170 ILE A N 1
ATOM 1331 C CA . ILE A 1 170 ? -17.403 0.995 33.347 1.00 85.81 170 ILE A CA 1
ATOM 1332 C C . ILE A 1 170 ? -18.830 0.512 33.636 1.00 85.81 170 ILE A C 1
ATOM 1334 O O . ILE A 1 170 ? -19.105 -0.024 34.712 1.00 85.81 170 ILE A O 1
ATOM 1338 N N . ARG A 1 171 ? -19.744 0.669 32.675 1.00 84.00 171 ARG A N 1
ATOM 1339 C CA . ARG A 1 171 ? -21.144 0.261 32.822 1.00 84.00 171 ARG A CA 1
ATOM 1340 C C . ARG A 1 171 ? -21.309 -1.258 32.866 1.00 84.00 171 ARG A C 1
ATOM 1342 O O . ARG A 1 171 ? -22.061 -1.753 33.701 1.00 84.00 171 ARG A O 1
ATOM 1349 N N . SER A 1 172 ? -20.598 -2.000 32.018 1.00 80.12 172 SER A N 1
ATOM 1350 C CA . SER A 1 172 ? -20.655 -3.472 31.997 1.00 80.12 172 SER A CA 1
ATOM 1351 C C . SER A 1 172 ? -20.098 -4.104 33.276 1.00 80.12 172 SER A C 1
ATOM 1353 O O . SER A 1 172 ? -20.633 -5.113 33.729 1.00 80.12 172 SER A O 1
ATOM 1355 N N . ARG A 1 173 ? -19.122 -3.466 33.939 1.00 75.62 173 ARG A N 1
ATOM 1356 C CA . ARG A 1 173 ? -18.657 -3.878 35.278 1.00 75.62 173 ARG A CA 1
ATOM 1357 C C . ARG A 1 173 ? -19.747 -3.808 36.353 1.00 75.62 173 ARG A C 1
ATOM 1359 O O . ARG A 1 173 ? -19.682 -4.566 37.313 1.00 75.62 173 ARG A O 1
ATOM 1366 N N . ARG A 1 174 ? -20.747 -2.929 36.207 1.00 76.50 174 ARG A N 1
ATOM 1367 C CA . ARG A 1 174 ? -21.861 -2.789 37.166 1.00 76.50 174 ARG A CA 1
ATOM 1368 C C . ARG A 1 174 ? -22.988 -3.806 36.953 1.00 76.50 174 ARG A C 1
ATOM 1370 O O . ARG A 1 174 ? -23.793 -4.005 37.853 1.00 76.50 174 ARG A O 1
ATOM 1377 N N . SER A 1 175 ? -23.067 -4.443 35.784 1.00 67.62 175 SER A N 1
ATOM 1378 C CA . SER A 1 175 ? -24.048 -5.497 35.491 1.00 67.62 175 SER A CA 1
ATOM 1379 C C . SER A 1 175 ? -23.446 -6.494 34.492 1.00 67.62 175 SER A C 1
ATOM 1381 O O . SER A 1 175 ? -23.650 -6.366 33.278 1.00 67.62 175 SER A O 1
ATOM 1383 N N . PRO A 1 176 ? -22.647 -7.464 34.973 1.00 62.56 176 PRO A N 1
ATOM 1384 C CA . PRO A 1 176 ? -21.933 -8.389 34.108 1.00 62.56 176 PRO A CA 1
ATOM 1385 C C . PRO A 1 176 ? -22.907 -9.406 33.505 1.00 62.56 176 PRO A C 1
ATOM 1387 O O . PRO A 1 176 ? -23.173 -10.465 34.066 1.00 62.56 176 PRO A O 1
ATOM 1390 N N . ARG A 1 177 ? -23.436 -9.103 32.319 1.00 69.00 177 ARG A N 1
ATOM 1391 C CA . ARG A 1 177 ? -23.995 -10.134 31.438 1.00 69.00 177 ARG A CA 1
ATOM 1392 C C . ARG A 1 177 ? -22.830 -10.840 30.746 1.00 69.00 177 ARG A C 1
ATOM 1394 O O . ARG A 1 177 ? -22.019 -10.181 30.098 1.00 69.00 177 ARG A O 1
ATOM 1401 N N . ARG A 1 178 ? -22.727 -12.167 30.888 1.00 59.84 178 ARG A N 1
ATOM 1402 C CA . ARG A 1 178 ? -21.710 -12.977 30.191 1.00 59.84 178 ARG A CA 1
ATOM 1403 C C . ARG A 1 178 ? -21.734 -12.655 28.687 1.00 59.84 178 ARG A C 1
ATOM 1405 O O . ARG A 1 178 ? -22.790 -12.723 28.071 1.00 59.84 178 ARG A O 1
ATOM 1412 N N . GLY A 1 179 ? -20.580 -12.291 28.123 1.00 68.62 179 GLY A N 1
ATOM 1413 C CA 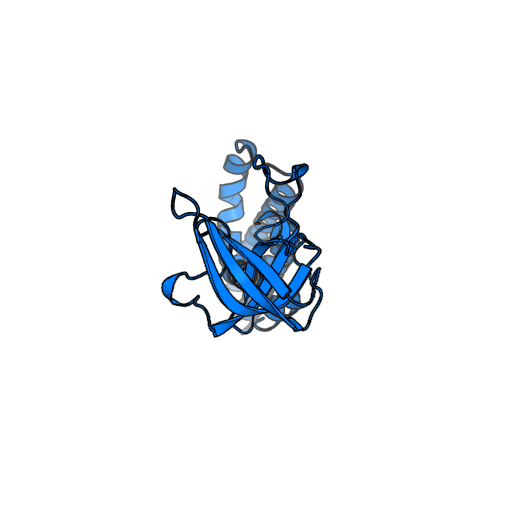. GLY A 1 179 ? -20.386 -12.081 26.680 1.00 68.62 179 GLY A CA 1
ATOM 1414 C C . GLY A 1 179 ? -20.502 -10.640 26.161 1.00 68.62 179 GLY A C 1
ATOM 1415 O O . GLY A 1 179 ? -20.097 -10.385 25.031 1.00 68.62 179 GLY A O 1
ATOM 1416 N N . THR A 1 180 ? -20.978 -9.669 26.951 1.00 77.06 180 THR A N 1
ATOM 1417 C CA . THR A 1 180 ? -21.147 -8.282 26.462 1.00 77.06 180 THR A CA 1
ATOM 1418 C C . THR A 1 180 ? -19.829 -7.538 26.259 1.00 77.06 180 THR A C 1
ATOM 1420 O O . THR A 1 180 ? -19.713 -6.738 25.337 1.00 77.06 180 THR A O 1
ATOM 1423 N N . THR A 1 181 ? -18.814 -7.806 27.080 1.00 78.31 181 THR A N 1
ATOM 1424 C CA . THR A 1 181 ? -17.500 -7.150 26.984 1.00 78.31 181 THR A CA 1
ATOM 1425 C C . THR A 1 181 ? -16.738 -7.535 25.720 1.00 78.31 181 THR A C 1
ATOM 1427 O O . THR A 1 181 ? -16.130 -6.667 25.102 1.00 78.31 181 THR A O 1
ATOM 1430 N N . LEU A 1 182 ? -16.804 -8.805 25.306 1.00 81.94 182 LEU A N 1
ATOM 1431 C CA . LEU A 1 182 ? -16.182 -9.275 24.066 1.00 81.94 182 LEU A CA 1
ATOM 1432 C C . LEU A 1 182 ? -16.807 -8.577 22.850 1.00 81.94 182 LEU A C 1
ATOM 1434 O O . LEU A 1 182 ? -16.090 -7.987 22.049 1.00 81.94 182 LEU A O 1
ATOM 1438 N N . ALA A 1 183 ? -18.141 -8.554 22.771 1.00 84.69 183 ALA A N 1
ATOM 1439 C CA . ALA A 1 183 ? -18.860 -7.892 21.683 1.00 84.69 183 ALA A CA 1
ATOM 1440 C C . ALA A 1 183 ? -18.560 -6.382 21.612 1.00 84.69 183 ALA A C 1
ATOM 1442 O O . ALA A 1 183 ? -18.423 -5.823 20.527 1.00 84.69 183 ALA A O 1
ATOM 1443 N N . LEU A 1 184 ? -18.408 -5.716 22.762 1.00 85.19 184 LEU A N 1
ATOM 1444 C CA . LEU A 1 184 ? -18.024 -4.302 22.818 1.00 85.19 184 LEU A CA 1
ATOM 1445 C C . LEU A 1 184 ? -16.600 -4.058 22.300 1.00 85.19 184 LEU A C 1
ATOM 1447 O O . LEU A 1 184 ? -16.373 -3.062 21.617 1.00 85.19 184 LEU A O 1
ATOM 1451 N N . LEU A 1 185 ? -15.654 -4.954 22.596 1.00 85.69 185 LEU A N 1
ATOM 1452 C CA . LEU A 1 185 ? -14.286 -4.868 22.077 1.00 85.69 185 LEU A CA 1
ATOM 1453 C C . LEU A 1 185 ? -14.232 -5.125 20.567 1.00 85.69 185 LEU A C 1
ATOM 1455 O O . LEU A 1 185 ? -13.508 -4.429 19.858 1.00 85.69 185 LEU A O 1
ATOM 1459 N N . GLU A 1 186 ? -15.022 -6.073 20.063 1.00 87.00 186 GLU A N 1
ATOM 1460 C CA . GLU A 1 186 ? -15.137 -6.325 18.623 1.00 87.00 186 GLU A CA 1
ATOM 1461 C C . GLU A 1 186 ? -15.753 -5.134 17.883 1.00 87.00 186 GLU A C 1
ATOM 1463 O O . GLU A 1 186 ? -15.236 -4.723 16.846 1.00 87.00 186 GLU A O 1
ATOM 1468 N N . LEU A 1 187 ? -16.815 -4.533 18.430 1.00 89.56 187 LEU A N 1
ATOM 1469 C CA . LEU A 1 187 ? -17.407 -3.314 17.876 1.00 89.56 187 LEU A CA 1
ATOM 1470 C C . LEU A 1 187 ? -16.418 -2.148 17.912 1.00 89.56 187 LEU A C 1
ATOM 1472 O O . LEU A 1 187 ? -16.277 -1.439 16.921 1.00 89.56 187 LEU A O 1
ATOM 1476 N N . TYR A 1 188 ? -15.695 -1.970 19.018 1.00 90.62 188 TYR A N 1
ATOM 1477 C CA . TYR A 1 188 ? -14.644 -0.959 19.115 1.00 90.62 188 TYR A CA 1
ATOM 1478 C C . TYR A 1 188 ? -13.588 -1.139 18.019 1.00 90.62 188 TYR A C 1
ATOM 1480 O O . TYR A 1 188 ? -13.270 -0.184 17.313 1.00 90.62 188 TYR A O 1
ATOM 1488 N N . ALA A 1 189 ? -13.088 -2.364 17.832 1.00 88.88 189 ALA A N 1
ATOM 1489 C CA . ALA A 1 189 ? -12.111 -2.663 16.794 1.00 88.88 189 ALA A CA 1
ATOM 1490 C C . ALA A 1 189 ? -12.672 -2.413 15.383 1.00 88.88 189 ALA A C 1
ATOM 1492 O O . ALA A 1 189 ? -11.977 -1.816 14.564 1.00 88.88 189 ALA A O 1
ATOM 1493 N N . LEU A 1 190 ? -13.933 -2.789 15.118 1.00 90.69 190 LEU A N 1
ATOM 1494 C CA . LEU A 1 190 ? -14.624 -2.486 13.857 1.00 90.69 190 LEU A CA 1
ATOM 1495 C C . LEU A 1 190 ? -14.611 -0.983 13.573 1.00 90.69 190 LEU A C 1
ATOM 1497 O O . LEU A 1 190 ? -14.176 -0.550 12.510 1.00 90.69 190 LEU A O 1
ATOM 1501 N N . PHE A 1 191 ? -15.108 -0.186 14.520 1.00 91.75 191 PHE A N 1
ATOM 1502 C CA . PHE A 1 191 ? -15.264 1.249 14.325 1.00 91.75 191 PHE A CA 1
ATOM 1503 C C . PHE A 1 191 ? -13.912 1.948 14.223 1.00 91.75 191 PHE A C 1
ATOM 1505 O O . PHE A 1 191 ? -13.765 2.838 13.392 1.00 91.75 191 PHE A O 1
ATOM 1512 N N . ALA A 1 192 ? -12.908 1.511 14.986 1.00 90.56 192 ALA A N 1
ATOM 1513 C CA . ALA A 1 192 ? -11.547 2.015 14.852 1.00 90.56 192 ALA A CA 1
ATOM 1514 C C . ALA A 1 192 ? -10.997 1.792 13.433 1.00 90.56 192 ALA A C 1
ATOM 1516 O O . ALA A 1 192 ? -10.429 2.716 12.847 1.00 90.56 192 ALA A O 1
ATOM 1517 N N . MET A 1 193 ? -11.228 0.610 12.848 1.00 90.50 193 MET A N 1
ATOM 1518 C CA . MET A 1 193 ? -10.844 0.314 11.463 1.00 90.50 193 MET A CA 1
ATOM 1519 C C . MET A 1 193 ? -11.589 1.209 10.475 1.00 90.50 193 MET A C 1
ATOM 1521 O O . MET A 1 193 ? -10.950 1.864 9.659 1.00 90.50 193 MET A O 1
ATOM 1525 N N . LEU A 1 194 ? -12.917 1.297 10.583 1.00 90.31 194 LEU A N 1
ATOM 1526 C CA . LEU A 1 194 ? -13.747 2.091 9.670 1.00 90.31 194 LEU A CA 1
ATOM 1527 C C . LEU A 1 194 ? -13.388 3.582 9.696 1.00 90.31 194 LEU A C 1
ATOM 1529 O O . LEU A 1 194 ? -13.257 4.198 8.646 1.00 90.31 194 LEU A O 1
ATOM 1533 N N . ILE A 1 195 ? -13.161 4.145 10.885 1.00 91.75 195 ILE A N 1
ATOM 1534 C CA . ILE A 1 195 ? -12.753 5.547 11.063 1.00 91.75 195 ILE A CA 1
ATOM 1535 C C . ILE A 1 195 ? -11.356 5.811 10.470 1.00 91.75 195 ILE A C 1
ATOM 1537 O O . ILE A 1 195 ? -11.021 6.951 10.171 1.00 91.75 195 ILE A O 1
ATOM 1541 N N . THR A 1 196 ? -10.533 4.776 10.284 1.00 88.25 196 THR A N 1
ATOM 1542 C CA . THR A 1 196 ? -9.180 4.899 9.717 1.00 88.25 196 THR A CA 1
ATOM 1543 C C . THR A 1 196 ? -9.171 4.922 8.191 1.00 88.25 196 THR A C 1
ATOM 1545 O O . THR A 1 196 ? -8.240 5.465 7.610 1.00 88.25 196 THR A O 1
ATOM 1548 N N . ILE A 1 197 ? -10.202 4.382 7.537 1.00 86.88 197 ILE A N 1
ATOM 1549 C CA . ILE A 1 197 ? -10.277 4.287 6.071 1.00 86.88 197 ILE A CA 1
ATOM 1550 C C . ILE A 1 197 ? -10.074 5.642 5.364 1.00 86.88 197 ILE A C 1
ATOM 1552 O O . ILE A 1 197 ? -9.270 5.681 4.437 1.00 86.88 197 ILE A O 1
ATOM 1556 N N . PRO A 1 198 ? -10.706 6.756 5.793 1.00 85.69 198 PRO A N 1
ATOM 1557 C CA . PRO A 1 198 ? -10.611 8.034 5.082 1.00 85.69 198 PRO A CA 1
ATOM 1558 C C . PRO A 1 198 ? -9.207 8.640 5.012 1.00 85.69 198 PRO A C 1
ATOM 1560 O O . PRO A 1 198 ? -8.985 9.521 4.197 1.00 85.69 198 PRO A O 1
ATOM 1563 N N . ILE A 1 199 ? -8.282 8.203 5.871 1.00 81.75 199 ILE A N 1
ATOM 1564 C CA . ILE A 1 199 ? -6.900 8.707 5.911 1.00 81.75 199 ILE A CA 1
ATOM 1565 C C . ILE A 1 199 ? -5.894 7.689 5.367 1.00 81.75 199 ILE A C 1
ATOM 1567 O O . ILE A 1 199 ? -4.697 7.911 5.489 1.00 81.75 199 ILE A O 1
ATOM 1571 N N . LEU A 1 200 ? -6.342 6.556 4.807 1.00 77.44 200 LEU A N 1
ATOM 1572 C CA . LEU A 1 200 ? -5.425 5.580 4.209 1.00 77.44 200 LEU A CA 1
ATOM 1573 C C . LEU A 1 200 ? -4.722 6.142 2.967 1.00 77.44 200 LEU A C 1
ATOM 1575 O O . LEU A 1 200 ? -3.539 5.867 2.785 1.00 77.44 200 LEU A O 1
ATOM 1579 N N . GLY A 1 201 ? -5.425 6.943 2.158 1.00 67.38 201 GLY A N 1
ATOM 1580 C CA . GLY A 1 201 ? -4.860 7.598 0.971 1.00 67.38 201 GLY A CA 1
ATOM 1581 C C . GLY A 1 201 ? -3.804 8.653 1.312 1.00 67.38 201 GLY A C 1
ATOM 1582 O O . GLY A 1 201 ? -2.780 8.729 0.643 1.00 67.38 201 GLY A O 1
ATOM 1583 N N . ASP A 1 202 ? -3.991 9.377 2.420 1.00 67.62 202 ASP A N 1
ATOM 1584 C CA . ASP A 1 202 ? -3.083 10.439 2.887 1.00 67.62 202 ASP A CA 1
ATOM 1585 C C . ASP A 1 202 ? -1.726 9.916 3.415 1.00 67.62 202 ASP A C 1
ATOM 1587 O O . ASP A 1 202 ? -0.849 10.701 3.776 1.00 67.62 202 ASP A O 1
ATOM 1591 N N . LEU A 1 203 ? -1.534 8.595 3.511 1.00 62.69 203 LEU A N 1
ATOM 1592 C CA . LEU A 1 203 ? -0.296 7.990 4.018 1.00 62.69 203 LEU A CA 1
ATOM 1593 C C . LEU A 1 203 ? 0.830 7.900 2.972 1.00 62.69 203 LEU A C 1
ATOM 1595 O O . LEU A 1 203 ? 1.937 7.483 3.333 1.00 62.69 203 LEU A O 1
ATOM 1599 N N . PHE A 1 204 ? 0.571 8.221 1.697 1.00 57.28 204 PHE A N 1
ATOM 1600 C CA . PHE A 1 204 ? 1.397 7.778 0.565 1.00 57.28 204 PHE A CA 1
ATOM 1601 C C . PHE A 1 204 ? 1.629 8.792 -0.546 1.00 57.28 204 PHE A C 1
ATOM 1603 O O . PHE A 1 204 ? 2.505 8.440 -1.387 1.00 57.28 204 PHE A O 1
#

Sequence (204 aa):
MLLLPVLVVHLIPTDTHEPFVFRAMLTEHLAQSDSGKLQYFRANVVDGNAPASSIVVALDRAYTRGYQPALTSASTAAWFQGSLMTPDIFYGEQYLFFGLPQVYTRQVKTGLLWPDQWTELRVLYLSPVATLAAPIQIPFLIRSDSFTYTILAVLVARSILVGLAVYAVIRSRRSPRRGTTLALLELYALFAMLITIPILGDLF

Foldseek 3Di:
DVCPLVVLLVPDDQPPPFQWKFKWQFAAFDDADPVRFKTKTWIATDDGDDPDRIAIEIDGPVQAFPDDPVPDDRGDIWIFGFYWDDVVNDVDPDCQDPNHGYTYTRYTGPDDDTRLSVVSSVCLQCLLVVLLCLVVCLVVLVVDPLDDPLVNVLSVQSVVLNVVLVVQVVVCVVPPDPPPNVVSSVVSSVSSSVSCSSCSSVVD